Protein AF-A0A934TTL8-F1 (afdb_monomer)

pLDDT: mean 82.78, std 11.38, range [45.06, 95.0]

Mean predicted aligned error: 8.11 Å

Nearest PDB structures (foldseek):
  2xut-assembly2_B  TM=2.923E-01  e=3.961E+00  Shewanella oneidensis MR-1

Sequence (194 aa):
MVSMWPWLAVAAAGAVHGLNPATGWALAAARAPARAGLLRALAPIALGHLASVAMVAAAVPAALQLGVAFHPLLLQGVAAAWLLALGVRHWRARDAGRACAPWARTGVALWSFIAGTAHGAGWMLVPALASVCGADGAARQITASGSMALALAAVGVHLAAMFVTMALVAASARVGTRAARAWLRSRARREAPV

Foldseek 3Di:
DQPCVLLVVLLVLLLVLLLDCVLPLLVLLVPADPPHDSLLSCVLSLLLLLVLQVVLLVVVVVCVVVVHDDDLCVQLVVLVVVVVVVVVVVVVCVVVVHDDDDQDSNNNNNNSNSVNSNVCVNVSCVVSLCCQLPVDPDPNVVDPVVSSVSSVVSSVSSSVSSSVSNSVVSVVVNVVVVVVVVVVVVVVVVPDDD

Secondary 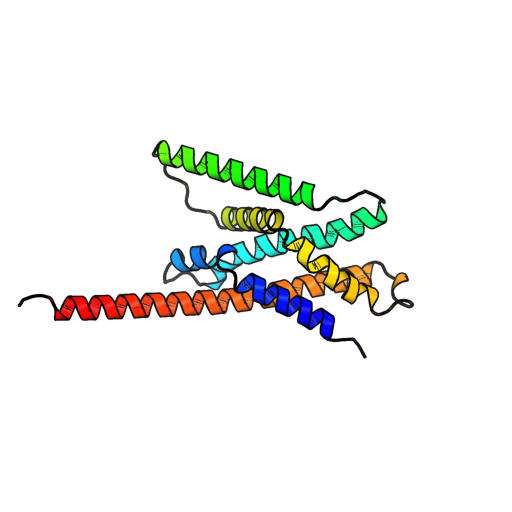structure (DSSP, 8-state):
---SHHHHHHHHHHHHHHH-GGGTHHHHHHH--TTS-HHHHHHHHHHHHHHHHHHHHHHHHHHHHHT----HHHHHHHHHHHHHHHHHHHHHHHHTTPPPPP--HHHHHHHHHHHHHHHTHHHHTHHHHHHHHHSSTTTGGG-HHHHHHHHHHHHHHHHHHHHHHHHHHHHHHHHHHHHHHHHHHHHHHHSS--

Solvent-accessible surface area (backbone atoms only — not comparable to full-atom values): 10402 Å² total; per-residue (Å²): 129,87,75,61,62,47,59,51,50,37,28,49,53,14,29,59,52,22,63,40,54,87,66,43,47,52,58,35,51,74,66,50,50,96,85,50,57,66,62,70,53,42,44,32,34,53,51,10,34,46,52,25,29,50,50,39,64,52,46,54,62,50,29,64,75,70,72,46,89,78,62,70,64,58,60,19,47,53,28,42,51,50,52,50,52,53,49,53,53,52,49,54,37,49,78,69,70,47,83,77,74,78,81,47,62,67,54,46,14,50,50,26,20,36,52,28,33,33,72,38,56,22,61,68,45,48,66,44,45,50,51,64,63,55,72,57,86,76,79,50,89,79,38,76,64,59,50,50,53,50,47,52,47,46,53,48,43,18,48,49,32,15,49,53,36,30,51,51,54,34,49,50,53,50,52,51,54,49,51,51,52,51,52,53,53,56,52,56,65,71,70,54,83,130

Radius of gyration: 21.07 Å; Cα contacts (8 Å, |Δi|>4): 183; chains: 1; bounding box: 63×23×66 Å

Organism: NCBI:txid502333

Structure (mmCIF, N/CA/C/O backbone):
data_AF-A0A934TTL8-F1
#
_entry.id   AF-A0A934TTL8-F1
#
loop_
_atom_site.group_PDB
_atom_site.id
_atom_site.type_symbol
_atom_site.label_atom_id
_atom_site.label_alt_id
_atom_site.label_comp_id
_atom_site.label_asym_id
_atom_site.label_entity_id
_atom_site.label_seq_id
_atom_site.pdbx_PDB_ins_code
_atom_site.Cartn_x
_atom_site.Cartn_y
_atom_site.Cartn_z
_atom_site.occupancy
_atom_site.B_iso_or_equiv
_atom_site.auth_seq_id
_atom_site.auth_comp_id
_atom_site.auth_asym_id
_atom_site.auth_atom_id
_atom_site.pdbx_PDB_model_num
ATOM 1 N N . MET A 1 1 ? -2.067 -2.661 -33.126 1.00 48.03 1 MET A N 1
ATOM 2 C CA . MET A 1 1 ? -3.027 -2.482 -32.015 1.00 48.03 1 MET A CA 1
ATOM 3 C C . MET A 1 1 ? -2.239 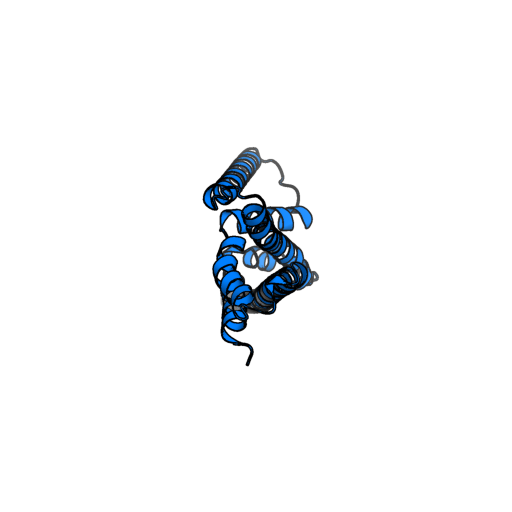-2.561 -30.723 1.00 48.03 1 MET A C 1
ATOM 5 O O . MET A 1 1 ? -1.512 -3.532 -30.558 1.00 48.03 1 MET A O 1
ATOM 9 N N . VAL A 1 2 ? -2.316 -1.553 -29.853 1.00 59.31 2 VAL A N 1
ATOM 10 C CA . VAL A 1 2 ? -1.689 -1.628 -28.522 1.00 59.31 2 VAL A CA 1
ATOM 11 C C . VAL A 1 2 ? -2.296 -2.815 -27.775 1.00 59.31 2 VAL A C 1
ATOM 13 O O . VAL A 1 2 ? -3.514 -2.882 -27.619 1.00 59.31 2 VAL A O 1
ATOM 16 N N . SER A 1 3 ? -1.468 -3.770 -27.348 1.00 73.88 3 SER A N 1
ATOM 17 C CA . SER A 1 3 ? -1.945 -4.885 -26.528 1.00 73.88 3 SER A CA 1
ATOM 18 C C . SER A 1 3 ? -2.442 -4.328 -25.193 1.00 73.88 3 SER A C 1
ATOM 20 O O . SER A 1 3 ? -1.682 -3.709 -24.451 1.00 73.88 3 SER A O 1
ATOM 22 N N . MET A 1 4 ? -3.729 -4.507 -24.889 1.00 84.00 4 MET A N 1
ATOM 23 C CA . MET A 1 4 ? -4.324 -4.060 -23.619 1.00 84.00 4 MET A CA 1
ATOM 24 C C . MET A 1 4 ? -3.947 -4.972 -22.444 1.00 84.00 4 MET A C 1
ATOM 26 O O . MET A 1 4 ? -4.117 -4.601 -21.284 1.00 84.00 4 MET A O 1
ATOM 30 N N . TRP A 1 5 ? -3.422 -6.161 -22.736 1.00 85.94 5 TRP A N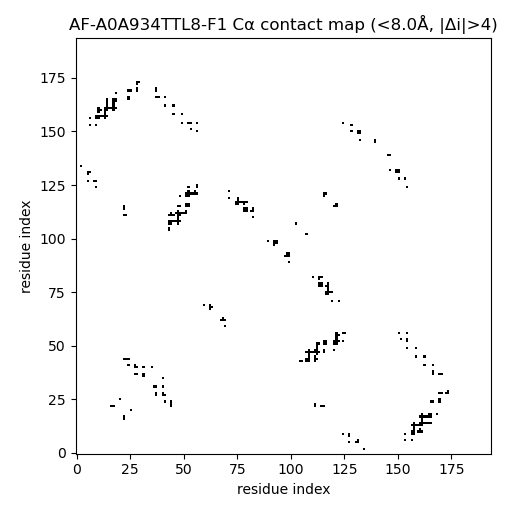 1
ATOM 31 C CA . TRP A 1 5 ? -3.141 -7.192 -21.745 1.00 85.94 5 TRP A CA 1
ATOM 32 C C . TRP A 1 5 ? -2.159 -6.757 -20.642 1.00 85.94 5 TRP A C 1
ATOM 34 O O . TRP A 1 5 ? -2.479 -6.954 -19.469 1.00 85.94 5 TRP A O 1
ATOM 44 N N . PRO A 1 6 ? -1.023 -6.093 -20.944 1.00 84.50 6 PRO A N 1
ATOM 45 C CA . PRO A 1 6 ? -0.110 -5.612 -19.910 1.00 84.50 6 PRO A CA 1
ATOM 46 C C . PRO A 1 6 ? -0.760 -4.603 -18.958 1.00 84.50 6 PRO A C 1
ATOM 48 O O . PRO A 1 6 ? -0.529 -4.647 -17.754 1.00 84.50 6 PRO A O 1
ATOM 51 N N . TRP A 1 7 ? -1.629 -3.728 -19.470 1.00 89.88 7 TRP A N 1
ATOM 52 C CA . TRP A 1 7 ? -2.347 -2.744 -18.657 1.00 89.88 7 TRP A CA 1
ATOM 53 C C . TRP A 1 7 ? -3.367 -3.397 -17.729 1.00 89.88 7 TRP A C 1
ATOM 55 O O . TRP A 1 7 ? -3.471 -3.017 -16.562 1.00 89.88 7 TRP A O 1
ATOM 65 N N . LEU A 1 8 ? -4.075 -4.417 -18.220 1.00 90.94 8 LEU A N 1
ATOM 66 C CA . LEU A 1 8 ? -4.960 -5.233 -17.394 1.00 90.94 8 LEU A CA 1
ATOM 67 C C . LEU A 1 8 ? -4.178 -5.981 -16.313 1.00 90.94 8 LEU A C 1
ATOM 69 O O . LEU A 1 8 ? -4.626 -6.010 -15.172 1.00 90.94 8 LEU A O 1
ATOM 73 N N . ALA A 1 9 ? -2.997 -6.518 -16.627 1.00 89.31 9 ALA A N 1
ATOM 74 C CA . ALA A 1 9 ? -2.134 -7.164 -15.641 1.00 89.31 9 ALA A CA 1
ATOM 75 C C . ALA A 1 9 ? -1.663 -6.178 -14.556 1.00 89.31 9 ALA A C 1
ATOM 77 O O . ALA A 1 9 ? -1.738 -6.490 -13.370 1.00 89.31 9 ALA A O 1
ATOM 78 N N . VAL A 1 10 ? -1.253 -4.962 -14.939 1.00 90.44 10 VAL A N 1
ATOM 79 C CA . VAL A 1 10 ? -0.879 -3.882 -14.006 1.00 90.44 10 VAL A CA 1
ATOM 80 C C . VAL A 1 10 ? -2.052 -3.505 -13.092 1.00 90.44 10 VAL A C 1
ATOM 82 O O . VAL A 1 10 ? -1.879 -3.398 -11.873 1.00 90.44 10 VAL A O 1
ATOM 85 N N . ALA A 1 11 ? -3.249 -3.342 -13.662 1.00 93.62 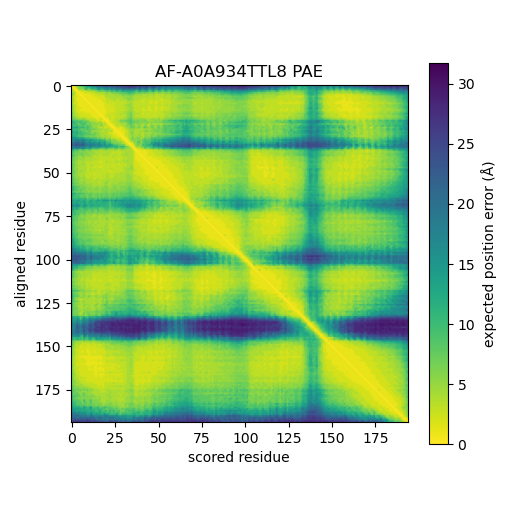11 ALA A N 1
ATOM 86 C CA . ALA A 1 11 ? -4.461 -3.023 -12.914 1.00 93.62 11 ALA A CA 1
ATOM 87 C C . ALA A 1 11 ? -4.883 -4.170 -11.981 1.00 93.62 11 ALA A C 1
ATOM 89 O O . ALA A 1 11 ? -5.175 -3.929 -10.811 1.00 93.62 11 ALA A O 1
ATOM 90 N N . ALA A 1 12 ? -4.863 -5.417 -12.459 1.00 91.81 12 ALA A N 1
ATOM 91 C CA . ALA A 1 12 ? -5.192 -6.603 -11.672 1.00 91.81 12 ALA A CA 1
ATOM 92 C C . ALA A 1 12 ? -4.217 -6.788 -10.506 1.00 91.81 12 ALA A C 1
ATOM 94 O O . ALA A 1 12 ? -4.643 -7.018 -9.375 1.00 91.81 12 ALA A O 1
ATOM 95 N N . ALA A 1 13 ? -2.918 -6.602 -10.749 1.00 90.00 13 ALA A N 1
ATOM 96 C CA . ALA A 1 13 ? -1.908 -6.627 -9.702 1.00 90.00 13 ALA A CA 1
ATOM 97 C C . ALA A 1 13 ? -2.169 -5.537 -8.647 1.00 90.00 13 ALA A C 1
ATOM 99 O O . ALA A 1 13 ? -2.065 -5.803 -7.451 1.00 90.00 13 ALA A O 1
ATOM 100 N N . GLY A 1 14 ? -2.581 -4.336 -9.075 1.00 92.12 14 GLY A N 1
ATOM 101 C CA . GLY A 1 14 ? -3.025 -3.263 -8.178 1.00 92.12 14 GLY A CA 1
ATOM 102 C C . GLY A 1 14 ? -4.247 -3.653 -7.352 1.00 92.12 14 GLY A C 1
ATOM 103 O O . GLY A 1 14 ? -4.241 -3.502 -6.132 1.00 92.12 14 GLY A O 1
ATOM 104 N N . ALA A 1 15 ? -5.272 -4.218 -7.987 1.00 94.00 15 ALA A N 1
ATOM 105 C CA . ALA A 1 15 ? -6.487 -4.662 -7.313 1.00 94.00 15 ALA A CA 1
ATOM 106 C C . ALA A 1 15 ? -6.201 -5.742 -6.257 1.00 94.00 15 ALA A C 1
ATOM 108 O O . ALA A 1 15 ? -6.620 -5.594 -5.110 1.00 94.00 15 ALA A O 1
ATOM 109 N N . VAL A 1 16 ? -5.423 -6.777 -6.596 1.00 91.25 16 VAL A N 1
ATOM 110 C CA . VAL A 1 16 ? -5.015 -7.835 -5.652 1.00 91.25 16 VAL A CA 1
ATOM 111 C C . VAL A 1 16 ? -4.244 -7.247 -4.469 1.00 91.25 16 VAL A C 1
ATOM 113 O O . VAL A 1 16 ? -4.493 -7.622 -3.322 1.00 91.25 16 VAL A O 1
ATOM 116 N N . HIS A 1 17 ? -3.372 -6.268 -4.715 1.00 89.12 17 HIS A N 1
ATOM 117 C CA . HIS A 1 17 ? -2.682 -5.559 -3.641 1.00 89.12 17 HIS A CA 1
ATOM 118 C C . HIS A 1 17 ? -3.661 -4.777 -2.751 1.00 89.12 17 HIS A C 1
ATOM 120 O O . HIS A 1 17 ? -3.584 -4.851 -1.527 1.00 89.12 17 HIS A O 1
ATOM 126 N N . GLY A 1 18 ? -4.623 -4.071 -3.349 1.00 88.62 18 GLY A N 1
ATOM 127 C CA . GLY A 1 18 ? -5.645 -3.306 -2.632 1.00 88.62 18 GLY A CA 1
ATOM 128 C C . GLY A 1 18 ? -6.593 -4.172 -1.796 1.00 88.62 18 GLY A C 1
ATOM 129 O O . GLY A 1 18 ? -7.037 -3.735 -0.734 1.00 88.62 18 GLY A O 1
ATOM 130 N N . LEU A 1 19 ? -6.865 -5.410 -2.228 1.00 90.06 19 LEU A N 1
ATOM 131 C CA . LEU A 1 19 ? -7.639 -6.391 -1.457 1.00 90.06 19 LEU A CA 1
ATOM 132 C C . LEU A 1 19 ? -6.915 -6.823 -0.177 1.00 90.06 19 LEU A C 1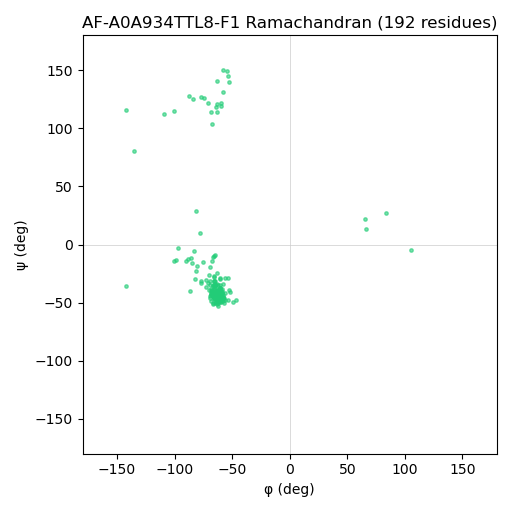
ATOM 134 O O . LEU A 1 19 ? -7.568 -7.124 0.821 1.00 90.06 19 LEU A O 1
ATOM 138 N N . ASN A 1 20 ? -5.580 -6.844 -0.179 1.00 86.81 20 ASN A N 1
ATOM 139 C CA . ASN A 1 20 ? -4.797 -7.363 0.935 1.00 86.81 20 ASN A CA 1
ATOM 140 C C . ASN A 1 20 ? -4.928 -6.460 2.184 1.00 86.81 20 ASN A C 1
ATOM 142 O O . ASN A 1 20 ? -4.420 -5.334 2.172 1.00 86.81 20 ASN A O 1
ATOM 146 N N . PRO A 1 21 ? -5.532 -6.930 3.297 1.00 77.81 21 PRO A N 1
ATOM 147 C CA . PRO A 1 21 ? -5.696 -6.137 4.521 1.00 77.81 21 PRO A CA 1
ATOM 148 C C . PRO A 1 21 ? -4.371 -5.730 5.174 1.00 77.81 21 PRO A C 1
ATOM 150 O O . PRO A 1 21 ? -4.322 -4.710 5.870 1.00 77.81 21 PRO A O 1
ATOM 153 N N . ALA A 1 22 ? -3.291 -6.481 4.923 1.00 80.12 22 ALA A N 1
ATOM 154 C CA . ALA A 1 22 ? -1.955 -6.193 5.437 1.00 80.12 22 ALA A CA 1
ATOM 155 C C . ALA A 1 22 ? -1.343 -4.916 4.838 1.00 80.12 22 ALA A C 1
ATOM 157 O O . ALA A 1 22 ? -0.413 -4.363 5.420 1.00 80.12 22 ALA A O 1
ATOM 158 N N . THR A 1 23 ? -1.909 -4.376 3.751 1.00 80.94 23 THR A N 1
ATOM 159 C CA . THR A 1 23 ? -1.527 -3.047 3.236 1.00 80.94 23 THR A CA 1
ATOM 160 C C . THR A 1 23 ? -1.883 -1.907 4.193 1.00 80.94 23 THR A C 1
ATOM 162 O O . THR A 1 23 ? -1.441 -0.781 4.000 1.00 80.94 23 THR A O 1
ATOM 165 N N . GLY A 1 24 ? -2.649 -2.176 5.256 1.00 79.56 24 GLY A N 1
ATOM 166 C CA . GLY A 1 24 ? -2.903 -1.235 6.347 1.00 79.56 24 GLY A CA 1
ATOM 167 C C . GLY A 1 24 ? -4.296 -0.610 6.324 1.00 79.56 24 GLY A C 1
ATOM 168 O O . GLY A 1 24 ? -4.672 0.082 7.276 1.00 79.56 24 GLY A O 1
ATOM 169 N N . TRP A 1 25 ? -5.114 -0.881 5.301 1.00 81.88 25 TRP A N 1
ATOM 170 C CA . TRP A 1 25 ? -6.470 -0.332 5.230 1.00 81.88 25 TRP A CA 1
ATOM 171 C C . TRP A 1 25 ? -7.387 -0.857 6.334 1.00 81.88 25 TRP A C 1
ATOM 173 O O . TRP A 1 25 ? -8.273 -0.127 6.771 1.00 81.88 25 TRP A O 1
ATOM 183 N N . ALA A 1 26 ? -7.151 -2.065 6.857 1.00 80.88 26 ALA A N 1
ATOM 184 C CA . ALA A 1 26 ? -7.898 -2.600 7.996 1.00 80.88 26 ALA A CA 1
ATOM 185 C C . ALA A 1 26 ? -7.666 -1.764 9.271 1.00 80.88 26 ALA A C 1
ATOM 187 O O . ALA A 1 26 ? -8.609 -1.433 9.994 1.00 80.88 26 ALA A O 1
ATOM 188 N N . LEU A 1 27 ? -6.420 -1.339 9.511 1.00 76.12 27 LEU A N 1
ATOM 189 C CA . LEU A 1 27 ? -6.060 -0.451 10.623 1.00 76.12 27 LEU A CA 1
ATOM 190 C C . LEU A 1 27 ? -6.673 0.942 10.441 1.00 76.12 27 LEU A C 1
ATOM 192 O O . LEU A 1 27 ? -7.226 1.498 11.392 1.00 76.12 27 LEU A O 1
ATOM 196 N N . ALA A 1 28 ? -6.612 1.487 9.223 1.00 79.12 28 ALA A N 1
ATOM 197 C CA . ALA A 1 28 ? -7.244 2.762 8.891 1.00 79.12 28 ALA A CA 1
ATOM 198 C C . ALA A 1 28 ? -8.769 2.701 9.065 1.00 79.12 28 ALA A C 1
ATOM 200 O O . ALA A 1 28 ? -9.363 3.608 9.644 1.00 79.12 28 ALA A O 1
ATOM 201 N N . ALA A 1 29 ? -9.406 1.610 8.635 1.00 79.00 29 ALA A N 1
ATOM 202 C CA . ALA A 1 29 ? -10.836 1.383 8.798 1.00 79.00 29 ALA A CA 1
ATOM 203 C C . ALA A 1 29 ? -11.241 1.281 10.278 1.00 79.00 29 ALA A C 1
ATOM 205 O O . ALA A 1 29 ? -12.258 1.853 10.669 1.00 79.00 29 ALA A O 1
ATOM 206 N N . ALA A 1 30 ? -10.436 0.609 11.107 1.00 75.69 30 ALA A N 1
ATOM 207 C CA . ALA A 1 30 ? -10.698 0.458 12.537 1.00 75.69 30 ALA A CA 1
ATOM 208 C C . ALA A 1 30 ? -10.503 1.759 13.335 1.00 75.69 30 ALA A C 1
ATOM 210 O O . ALA A 1 30 ? -11.202 1.979 14.323 1.00 75.69 30 ALA A O 1
ATOM 211 N N . ARG A 1 31 ? -9.555 2.615 12.926 1.00 73.56 31 ARG A N 1
ATOM 212 C CA . ARG A 1 31 ? -9.186 3.836 13.665 1.00 73.56 31 ARG A CA 1
ATOM 213 C C . ARG A 1 31 ? -9.787 5.129 13.124 1.00 73.56 31 ARG A C 1
ATOM 215 O O . ARG A 1 31 ? -9.730 6.135 13.824 1.00 73.56 31 ARG A O 1
ATOM 222 N N . ALA A 1 32 ? -10.341 5.138 11.913 1.00 71.38 32 ALA A N 1
ATOM 223 C CA . ALA A 1 32 ? -10.913 6.346 11.328 1.00 71.38 32 ALA A CA 1
ATOM 224 C C . ALA A 1 32 ? -12.114 6.854 12.156 1.00 71.38 32 ALA A C 1
ATOM 226 O O . ALA A 1 32 ? -13.111 6.133 12.284 1.00 71.38 32 ALA A O 1
ATOM 227 N N . PRO A 1 33 ? -12.067 8.099 12.677 1.00 67.81 33 PRO A N 1
ATOM 228 C CA . PRO A 1 33 ? -13.214 8.724 13.329 1.00 67.81 33 PRO A CA 1
ATOM 229 C C . PRO A 1 33 ? -14.444 8.727 12.417 1.00 67.81 33 PRO A C 1
ATOM 231 O O . PRO A 1 33 ? -14.312 8.880 11.205 1.00 67.81 33 PRO A O 1
ATOM 234 N N . ALA A 1 34 ? -15.653 8.665 12.986 1.00 67.12 34 ALA A N 1
ATOM 235 C CA . ALA A 1 34 ? -16.896 8.699 12.204 1.00 67.12 34 ALA A CA 1
ATOM 236 C C . ALA A 1 34 ? -17.020 9.943 11.298 1.00 67.12 34 ALA A C 1
ATOM 238 O O . ALA A 1 34 ? -17.643 9.864 10.244 1.00 67.12 34 ALA A O 1
ATOM 239 N N . ARG A 1 35 ? -16.398 11.064 11.701 1.00 59.66 35 ARG A N 1
ATOM 240 C CA . ARG A 1 35 ? -16.352 12.334 10.955 1.00 59.66 35 ARG A CA 1
ATOM 241 C C . ARG A 1 35 ? -15.153 12.458 10.006 1.00 59.66 35 ARG A C 1
ATOM 243 O O . ARG A 1 35 ? -15.129 13.351 9.166 1.00 59.66 35 ARG A O 1
ATOM 250 N N . ALA A 1 36 ? -14.141 11.601 10.134 1.00 65.00 36 ALA A N 1
ATOM 251 C CA . ALA A 1 36 ? -12.988 11.619 9.245 1.00 65.00 36 ALA A CA 1
ATOM 252 C C . ALA A 1 36 ? -13.312 10.823 7.975 1.00 65.00 36 ALA A C 1
ATOM 254 O O . ALA A 1 36 ? -13.684 9.650 8.033 1.00 65.00 36 ALA A O 1
ATOM 255 N N . GLY A 1 37 ? -13.156 11.456 6.812 1.00 80.88 37 GLY A N 1
ATOM 256 C CA . GLY A 1 37 ? -13.353 10.781 5.531 1.00 80.88 37 GLY A CA 1
ATOM 257 C C . GLY A 1 37 ? -12.422 9.574 5.396 1.00 80.88 37 GLY A C 1
ATOM 258 O O . GLY A 1 37 ? -11.218 9.703 5.619 1.00 80.88 37 GLY A O 1
ATOM 259 N N . LEU A 1 38 ? -12.971 8.417 4.997 1.00 84.12 38 LEU A N 1
ATOM 260 C CA . LEU A 1 38 ? -12.206 7.181 4.744 1.00 84.12 38 LEU A CA 1
ATOM 261 C C . LEU A 1 38 ? -10.971 7.458 3.900 1.00 84.12 38 LEU A C 1
ATOM 263 O O . LEU A 1 38 ? -9.866 7.054 4.234 1.00 84.12 38 LEU A O 1
ATOM 267 N N . LEU A 1 39 ? -11.192 8.206 2.821 1.00 87.19 39 LEU A N 1
ATOM 268 C CA . LEU A 1 39 ? -10.191 8.498 1.815 1.00 87.19 39 LEU A CA 1
ATOM 269 C C . LEU A 1 39 ? -9.017 9.274 2.414 1.00 87.19 39 LEU A C 1
ATOM 271 O O . LEU A 1 39 ? -7.878 8.998 2.071 1.00 87.19 39 LEU A O 1
ATOM 275 N N . ARG A 1 40 ? -9.261 10.165 3.387 1.00 86.50 40 ARG A N 1
ATOM 276 C CA . ARG A 1 40 ? -8.185 10.881 4.095 1.00 86.50 40 ARG A CA 1
ATOM 277 C C . ARG A 1 40 ? -7.363 9.963 4.998 1.00 86.50 40 ARG A C 1
ATOM 279 O O . ARG A 1 40 ? -6.182 10.227 5.197 1.00 86.50 40 ARG A O 1
ATOM 286 N N . ALA A 1 41 ? -7.974 8.917 5.553 1.00 84.88 41 ALA A N 1
ATOM 287 C CA . ALA A 1 41 ? -7.269 7.914 6.348 1.00 84.88 41 ALA A CA 1
ATOM 288 C C . ALA A 1 41 ? -6.481 6.925 5.469 1.00 84.88 41 ALA A C 1
ATOM 290 O O . ALA A 1 41 ? -5.423 6.463 5.884 1.00 84.88 41 ALA A O 1
ATOM 291 N N . LEU A 1 42 ? -6.967 6.640 4.256 1.00 88.56 42 LEU A N 1
ATOM 292 C CA . LEU A 1 42 ? -6.299 5.761 3.288 1.00 88.56 42 LEU A CA 1
ATOM 293 C C . LEU A 1 42 ? -5.206 6.470 2.477 1.00 88.56 42 LEU A C 1
ATOM 295 O O . LEU A 1 42 ? -4.221 5.840 2.109 1.00 88.56 42 LEU A O 1
ATOM 299 N N . ALA A 1 43 ? -5.338 7.776 2.231 1.00 89.75 43 ALA A N 1
ATOM 300 C CA . ALA A 1 43 ? -4.383 8.566 1.454 1.00 89.75 43 ALA A CA 1
ATOM 301 C C . ALA A 1 43 ? -2.909 8.393 1.878 1.00 89.75 43 ALA A C 1
ATOM 303 O O . ALA A 1 43 ? -2.091 8.125 1.002 1.00 89.75 43 ALA A O 1
ATOM 304 N N . PRO A 1 44 ? -2.522 8.486 3.170 1.00 89.69 44 PRO A N 1
ATOM 305 C CA . PRO A 1 44 ? -1.121 8.295 3.549 1.00 89.69 44 PRO A CA 1
ATOM 306 C C . PRO A 1 44 ? -0.608 6.880 3.248 1.00 89.69 44 PRO A C 1
ATOM 308 O O . PRO A 1 44 ? 0.546 6.735 2.862 1.00 89.69 44 PRO A O 1
ATOM 311 N N . ILE A 1 45 ? -1.454 5.851 3.364 1.00 89.88 45 ILE A N 1
ATOM 312 C CA . ILE A 1 45 ? -1.091 4.467 3.017 1.00 89.88 45 ILE A CA 1
ATOM 313 C C . ILE A 1 45 ? -0.809 4.371 1.516 1.00 89.88 45 ILE A C 1
ATOM 315 O O . ILE A 1 45 ? 0.252 3.913 1.098 1.00 89.88 45 ILE A O 1
ATOM 319 N N . ALA A 1 46 ? -1.737 4.877 0.705 1.00 90.44 46 ALA A N 1
ATOM 320 C CA . ALA A 1 46 ? -1.607 4.886 -0.745 1.00 90.44 46 ALA A CA 1
ATOM 321 C C . ALA A 1 46 ? -0.348 5.640 -1.204 1.00 90.44 46 ALA A C 1
ATOM 323 O O . ALA A 1 46 ? 0.376 5.154 -2.066 1.00 90.44 46 ALA A O 1
ATOM 324 N N . LEU A 1 47 ? -0.046 6.785 -0.581 1.00 91.25 47 LEU A N 1
ATOM 325 C CA . LEU A 1 47 ? 1.148 7.581 -0.876 1.00 91.25 47 LEU A CA 1
ATOM 326 C C . LEU A 1 47 ? 2.446 6.862 -0.506 1.00 91.25 47 LEU A C 1
ATOM 328 O O . LEU A 1 47 ? 3.387 6.868 -1.295 1.00 91.25 47 LEU A O 1
ATOM 332 N N . GLY A 1 48 ? 2.507 6.228 0.667 1.00 91.19 48 GLY A N 1
ATOM 333 C CA . GLY A 1 48 ? 3.678 5.445 1.056 1.00 91.19 48 GLY A CA 1
ATOM 334 C C . GLY A 1 48 ? 3.925 4.277 0.103 1.00 91.19 48 GLY A C 1
ATOM 335 O O . GLY A 1 48 ? 5.053 4.043 -0.327 1.00 91.19 48 GLY A O 1
ATOM 336 N N . HIS A 1 49 ? 2.856 3.582 -0.285 1.00 91.75 49 HIS A N 1
ATOM 337 C CA . HIS A 1 49 ? 2.938 2.490 -1.247 1.00 91.75 49 HIS A CA 1
ATOM 338 C C . HIS A 1 49 ? 3.382 2.966 -2.637 1.00 91.75 49 HIS A C 1
ATOM 340 O O . HIS A 1 49 ? 4.308 2.397 -3.212 1.00 91.75 49 HIS A O 1
ATOM 346 N N . LEU A 1 50 ? 2.788 4.055 -3.139 1.00 91.19 50 LEU A N 1
ATOM 347 C CA . LEU A 1 50 ? 3.198 4.699 -4.386 1.00 91.19 50 LEU A CA 1
ATOM 348 C C . LEU A 1 50 ? 4.688 5.034 -4.364 1.00 91.19 50 LEU A C 1
ATOM 350 O O . LEU A 1 50 ? 5.387 4.718 -5.318 1.00 91.19 50 LEU A O 1
ATOM 354 N N . ALA A 1 51 ? 5.179 5.642 -3.284 1.00 91.75 51 ALA A N 1
ATOM 355 C CA . ALA A 1 51 ? 6.588 5.995 -3.162 1.00 91.75 51 ALA A CA 1
ATOM 356 C C . ALA A 1 51 ? 7.502 4.758 -3.237 1.00 91.75 51 ALA A C 1
ATOM 358 O O . ALA A 1 51 ? 8.559 4.820 -3.857 1.00 91.75 51 ALA A O 1
ATOM 359 N N . SER A 1 52 ? 7.084 3.623 -2.667 1.00 91.62 52 SER A N 1
ATOM 360 C CA . SER A 1 52 ? 7.840 2.365 -2.733 1.00 91.62 52 SER A CA 1
ATOM 361 C C . SER A 1 52 ? 7.914 1.828 -4.164 1.00 91.62 52 SER A C 1
ATOM 363 O O . SER A 1 52 ? 8.995 1.495 -4.654 1.00 91.62 52 SER A O 1
ATOM 365 N N . VAL A 1 53 ? 6.776 1.805 -4.861 1.00 89.56 53 VAL A N 1
ATOM 366 C CA . VAL A 1 53 ? 6.695 1.346 -6.252 1.00 89.56 53 VAL A CA 1
ATOM 367 C C . VAL A 1 53 ? 7.460 2.284 -7.186 1.00 89.56 53 VAL A C 1
ATOM 369 O O . VAL A 1 53 ? 8.258 1.819 -7.995 1.00 89.56 53 VAL A O 1
ATOM 372 N N . ALA A 1 54 ? 7.272 3.597 -7.045 1.00 88.19 54 ALA A N 1
ATOM 373 C CA . ALA A 1 54 ? 7.945 4.614 -7.847 1.00 88.19 54 ALA A CA 1
ATOM 374 C C . ALA A 1 54 ? 9.467 4.582 -7.661 1.00 88.19 54 ALA A C 1
ATOM 376 O O . ALA A 1 54 ? 10.201 4.701 -8.638 1.00 88.19 54 ALA A O 1
ATOM 377 N N . MET A 1 55 ? 9.946 4.359 -6.431 1.00 89.38 55 MET A N 1
ATOM 378 C CA . MET A 1 55 ? 11.373 4.201 -6.151 1.00 89.38 55 MET A CA 1
ATOM 379 C C . MET A 1 55 ? 11.972 3.043 -6.957 1.00 89.38 55 MET A C 1
ATOM 381 O O . MET A 1 55 ? 12.992 3.235 -7.612 1.00 89.38 55 MET A O 1
ATOM 385 N N . VAL A 1 56 ? 11.345 1.861 -6.959 1.00 85.81 56 VAL A N 1
ATOM 386 C CA . VAL A 1 56 ? 11.844 0.712 -7.740 1.00 85.81 56 VAL A CA 1
ATOM 387 C C . VAL A 1 56 ? 11.708 0.966 -9.243 1.00 85.81 56 VAL A C 1
ATOM 389 O O . VAL A 1 56 ? 12.649 0.708 -9.991 1.00 85.81 56 VAL A O 1
ATOM 392 N N . ALA A 1 57 ? 10.578 1.526 -9.683 1.00 83.19 57 ALA A N 1
ATOM 393 C CA . ALA A 1 57 ? 10.332 1.846 -11.087 1.00 83.19 57 ALA A CA 1
ATOM 394 C C . ALA A 1 57 ? 11.344 2.856 -11.660 1.00 83.19 57 ALA A C 1
ATOM 396 O O . ALA A 1 57 ? 11.652 2.785 -12.845 1.00 83.19 57 ALA A O 1
ATOM 397 N N . ALA A 1 58 ? 11.884 3.760 -10.836 1.00 81.88 58 ALA A N 1
ATOM 398 C CA . ALA A 1 58 ? 12.945 4.689 -11.222 1.00 81.88 58 ALA A CA 1
ATOM 399 C C . ALA A 1 58 ? 14.356 4.090 -11.066 1.00 81.88 58 ALA A C 1
ATOM 401 O O . ALA A 1 58 ? 15.215 4.299 -11.924 1.00 81.88 58 ALA A O 1
ATOM 402 N N . ALA A 1 59 ? 14.603 3.330 -9.994 1.00 82.94 59 ALA A N 1
ATOM 403 C CA . ALA A 1 59 ? 15.917 2.760 -9.696 1.00 82.94 59 ALA A CA 1
ATOM 404 C C . ALA A 1 59 ? 16.335 1.670 -10.693 1.00 82.94 59 ALA A C 1
ATOM 406 O O . ALA A 1 59 ? 17.503 1.613 -11.068 1.00 82.94 59 ALA A O 1
ATOM 407 N N . VAL A 1 60 ? 15.402 0.826 -11.148 1.00 80.56 60 VAL A N 1
ATOM 408 C CA . VAL A 1 60 ? 15.706 -0.285 -12.067 1.00 80.56 60 VAL A CA 1
ATOM 409 C C . VAL A 1 60 ? 16.243 0.209 -13.423 1.00 80.56 60 VAL A C 1
ATOM 411 O O . VAL A 1 60 ? 17.324 -0.236 -13.814 1.00 80.56 60 VAL A O 1
ATOM 414 N N . PRO A 1 61 ? 15.587 1.153 -14.132 1.00 75.19 61 PRO A N 1
ATOM 415 C CA . PRO A 1 61 ? 16.141 1.730 -15.357 1.00 75.19 61 PRO A CA 1
ATOM 416 C C . PRO A 1 61 ? 17.482 2.438 -15.139 1.00 75.19 61 PRO A C 1
ATOM 418 O O . PRO A 1 61 ? 18.378 2.310 -15.971 1.00 75.19 61 PRO A O 1
ATOM 421 N N . ALA A 1 62 ? 17.637 3.162 -14.026 1.00 79.38 62 ALA A N 1
ATOM 422 C CA . ALA A 1 62 ? 18.872 3.877 -13.716 1.00 79.38 62 ALA A CA 1
ATOM 423 C C . ALA A 1 62 ? 20.050 2.916 -13.478 1.00 79.38 62 ALA A C 1
ATOM 425 O O . ALA A 1 62 ? 21.129 3.115 -14.032 1.00 79.38 62 ALA A O 1
ATOM 426 N N . ALA A 1 63 ? 19.839 1.843 -12.710 1.00 79.81 63 ALA A N 1
ATOM 427 C CA . ALA A 1 63 ? 20.855 0.823 -12.466 1.00 79.81 63 ALA A CA 1
ATOM 428 C C . ALA A 1 63 ? 21.288 0.120 -13.760 1.00 79.81 63 ALA A C 1
ATOM 430 O O . ALA A 1 63 ? 22.480 -0.109 -13.960 1.00 79.81 63 ALA A O 1
ATOM 431 N N . LEU A 1 64 ? 20.336 -0.153 -14.663 1.00 77.19 64 LEU A N 1
ATOM 432 C CA . LEU A 1 64 ? 20.621 -0.735 -15.975 1.00 77.19 64 LEU A CA 1
ATOM 433 C C . LEU A 1 64 ? 21.483 0.194 -16.844 1.00 77.19 64 LEU A C 1
ATOM 435 O O . LEU A 1 64 ? 22.424 -0.274 -17.476 1.00 77.19 64 LEU A O 1
ATOM 439 N N . GLN A 1 65 ? 21.201 1.502 -16.849 1.00 77.62 65 GLN A N 1
ATOM 440 C CA . GLN A 1 65 ? 22.000 2.486 -17.594 1.00 77.62 65 GLN A CA 1
ATOM 441 C C . GLN A 1 65 ? 23.419 2.648 -17.038 1.00 77.62 65 GLN A C 1
ATOM 443 O O . GLN A 1 65 ? 24.359 2.845 -17.801 1.00 77.62 65 GLN A O 1
ATOM 448 N N . LEU A 1 66 ? 23.575 2.562 -15.716 1.00 83.38 66 LEU A N 1
ATOM 449 C CA . LEU A 1 66 ? 24.865 2.692 -15.034 1.00 83.38 66 LEU A CA 1
ATOM 450 C C . LEU A 1 66 ? 25.673 1.383 -15.006 1.00 83.38 66 LEU A C 1
ATOM 452 O O . LEU A 1 66 ? 26.800 1.384 -14.517 1.00 83.38 66 LEU A O 1
ATOM 456 N N . GLY A 1 67 ? 25.111 0.266 -15.481 1.00 80.81 67 GLY A N 1
ATOM 457 C CA . GLY A 1 67 ? 25.755 -1.051 -15.418 1.00 80.81 67 GLY A CA 1
ATOM 458 C C . GLY A 1 67 ? 25.951 -1.571 -13.989 1.00 80.81 67 GLY A C 1
ATOM 459 O O . GLY A 1 67 ? 26.814 -2.412 -13.745 1.00 80.81 67 GLY A O 1
ATOM 460 N N . VAL A 1 68 ? 25.173 -1.067 -13.028 1.00 82.81 68 VAL A N 1
ATOM 461 C CA . VAL A 1 68 ? 25.287 -1.441 -11.615 1.00 82.81 68 VAL A CA 1
ATOM 462 C C . VAL A 1 68 ? 24.425 -2.667 -11.346 1.00 82.81 68 VAL A C 1
ATOM 464 O O . VAL A 1 68 ? 23.224 -2.677 -11.621 1.00 82.81 68 VAL A O 1
ATOM 467 N N . ALA A 1 69 ? 25.024 -3.697 -10.748 1.00 77.31 69 ALA A N 1
ATOM 468 C CA . ALA A 1 69 ? 24.281 -4.852 -10.269 1.00 77.31 69 ALA A CA 1
ATOM 469 C C . ALA A 1 69 ? 23.307 -4.421 -9.160 1.00 77.31 69 ALA A C 1
ATOM 471 O O . ALA A 1 69 ? 23.717 -3.997 -8.079 1.00 77.31 69 ALA A O 1
ATOM 472 N N . PHE A 1 70 ? 22.007 -4.532 -9.424 1.00 74.00 70 PHE A N 1
ATOM 473 C CA . PHE A 1 70 ? 20.961 -4.160 -8.477 1.00 74.00 70 PHE A CA 1
ATOM 474 C C . PHE A 1 70 ? 20.264 -5.418 -7.955 1.00 74.00 70 PHE A C 1
ATOM 476 O O . PHE A 1 70 ? 19.595 -6.123 -8.709 1.00 74.00 70 PHE A O 1
ATOM 483 N N . HIS A 1 71 ? 20.450 -5.726 -6.666 1.00 82.00 71 HIS A N 1
ATOM 484 C CA . HIS A 1 71 ? 19.931 -6.951 -6.058 1.00 82.00 71 HIS A CA 1
ATOM 485 C C . HIS A 1 71 ? 18.638 -6.671 -5.263 1.00 82.00 71 HIS A C 1
ATOM 487 O O . HIS A 1 71 ? 18.702 -5.974 -4.244 1.00 82.00 71 HIS A O 1
ATOM 493 N N . PRO A 1 72 ? 17.473 -7.222 -5.668 1.00 78.69 72 PRO A N 1
ATOM 494 C CA . PRO A 1 72 ? 16.181 -6.972 -5.014 1.00 78.69 72 PRO A CA 1
ATOM 495 C C . PRO A 1 72 ? 16.185 -7.206 -3.504 1.00 78.69 72 PRO A C 1
ATOM 497 O O . PRO A 1 72 ? 15.650 -6.402 -2.734 1.00 78.69 72 PRO A O 1
ATOM 500 N N . LEU A 1 73 ? 16.867 -8.274 -3.088 1.00 86.62 73 LEU A N 1
ATOM 501 C CA . LEU A 1 73 ? 16.914 -8.731 -1.705 1.00 86.62 73 LEU A CA 1
ATOM 502 C C . LEU A 1 73 ? 17.617 -7.746 -0.770 1.00 86.62 73 LEU A C 1
ATOM 504 O O . LEU A 1 73 ? 17.289 -7.712 0.412 1.00 86.62 73 LEU A O 1
ATOM 508 N N . LEU A 1 74 ? 18.545 -6.923 -1.268 1.00 87.94 74 LEU A N 1
ATOM 509 C CA . LEU A 1 74 ? 19.252 -5.963 -0.421 1.00 87.94 74 LEU A CA 1
ATOM 510 C C . LEU A 1 74 ? 18.299 -4.862 0.053 1.00 87.94 74 LEU A C 1
ATOM 512 O O . LEU A 1 74 ? 18.203 -4.590 1.249 1.00 87.94 74 LEU A O 1
ATOM 516 N N . LEU A 1 75 ? 17.532 -4.280 -0.871 1.00 86.81 75 LEU A N 1
ATOM 517 C CA . LEU A 1 75 ? 16.561 -3.237 -0.549 1.00 86.81 75 LEU A CA 1
ATOM 518 C C . LEU A 1 75 ? 15.425 -3.774 0.337 1.00 86.81 75 LEU A C 1
ATOM 520 O O . LEU A 1 75 ? 15.052 -3.139 1.325 1.00 86.81 75 LEU A O 1
ATOM 524 N N . GLN A 1 76 ? 14.909 -4.965 0.015 1.00 91.06 76 GLN A N 1
ATOM 525 C CA . GLN A 1 76 ? 13.880 -5.631 0.820 1.00 91.06 76 GLN A CA 1
ATOM 526 C C . GLN A 1 76 ? 14.398 -5.979 2.220 1.00 91.06 76 GLN A C 1
ATOM 528 O O . GLN A 1 76 ? 13.704 -5.735 3.205 1.00 91.06 76 GLN A O 1
ATOM 533 N N . GLY A 1 77 ? 15.627 -6.493 2.320 1.00 91.38 77 GLY A N 1
ATOM 534 C CA . GLY A 1 77 ? 16.272 -6.859 3.577 1.00 91.38 77 GLY A CA 1
ATOM 535 C C . GLY A 1 77 ? 16.501 -5.658 4.491 1.00 91.38 77 GLY A C 1
ATOM 536 O O . GLY A 1 77 ? 16.157 -5.717 5.670 1.00 91.38 77 GLY A O 1
ATOM 537 N N . VAL A 1 78 ? 16.992 -4.536 3.950 1.00 92.12 78 VAL A N 1
ATOM 538 C CA . VAL A 1 78 ? 17.156 -3.285 4.712 1.00 92.12 78 VAL A CA 1
ATOM 539 C C . VAL A 1 78 ? 15.809 -2.776 5.225 1.00 92.12 78 VAL A C 1
ATOM 541 O O . VAL A 1 78 ? 15.689 -2.444 6.406 1.00 92.12 78 VAL A O 1
ATOM 544 N N . ALA A 1 79 ? 14.778 -2.757 4.376 1.00 92.56 79 ALA A N 1
ATOM 545 C CA . ALA A 1 79 ? 13.438 -2.335 4.776 1.00 92.56 79 ALA A CA 1
ATOM 546 C C . ALA A 1 79 ? 12.831 -3.264 5.845 1.00 92.56 79 ALA A C 1
ATOM 548 O O . ALA A 1 79 ? 12.252 -2.788 6.824 1.00 92.56 79 ALA A O 1
ATOM 549 N N . ALA A 1 80 ? 13.004 -4.581 5.706 1.00 92.25 80 ALA A N 1
ATOM 550 C CA . ALA A 1 80 ? 12.548 -5.568 6.682 1.00 92.25 80 ALA A CA 1
ATOM 551 C C . ALA A 1 80 ? 13.264 -5.408 8.032 1.00 92.25 80 ALA A C 1
ATOM 553 O O . ALA A 1 80 ? 12.606 -5.355 9.072 1.00 92.25 80 ALA A O 1
ATOM 554 N N . ALA A 1 81 ? 14.592 -5.251 8.028 1.00 94.06 81 ALA A N 1
ATOM 555 C CA . ALA A 1 81 ? 15.378 -5.001 9.234 1.00 94.06 81 ALA A CA 1
ATOM 556 C C . ALA A 1 81 ? 14.931 -3.713 9.945 1.00 94.06 81 ALA A C 1
ATOM 558 O O . ALA A 1 81 ? 14.771 -3.695 11.166 1.00 94.06 81 ALA A O 1
ATOM 559 N N . TRP A 1 82 ? 14.644 -2.654 9.182 1.00 94.00 82 TRP A N 1
ATOM 560 C CA . TRP A 1 82 ? 14.090 -1.411 9.716 1.00 94.00 82 TRP A CA 1
ATOM 561 C C . TRP A 1 82 ? 12.719 -1.603 10.369 1.00 94.00 82 TRP A C 1
ATOM 563 O O . TRP A 1 82 ? 12.496 -1.106 11.475 1.00 94.00 82 TRP A O 1
ATOM 573 N N . LEU A 1 83 ? 11.801 -2.344 9.739 1.00 91.31 83 LEU A N 1
ATOM 574 C CA . LEU A 1 83 ? 10.493 -2.650 10.336 1.00 91.31 83 LEU A CA 1
ATOM 575 C C . LEU A 1 83 ? 10.629 -3.446 11.628 1.00 91.31 83 LEU A C 1
ATOM 577 O O . LEU A 1 83 ? 9.946 -3.133 12.602 1.00 91.31 83 LEU A O 1
ATOM 581 N N . LEU A 1 84 ? 11.520 -4.438 11.650 1.00 92.50 84 LEU A N 1
ATOM 582 C CA . LEU A 1 84 ? 11.797 -5.233 12.843 1.00 92.50 84 LEU A CA 1
ATOM 583 C C . LEU A 1 84 ? 12.345 -4.354 13.969 1.00 92.50 84 LEU A C 1
ATOM 585 O O . LEU A 1 84 ? 11.816 -4.388 15.079 1.00 92.50 84 LEU A O 1
ATOM 589 N N . ALA A 1 85 ? 13.330 -3.500 13.684 1.00 93.00 85 ALA A N 1
ATOM 590 C CA . ALA A 1 85 ? 13.893 -2.574 14.664 1.00 93.00 85 ALA A CA 1
ATOM 591 C C . ALA A 1 85 ? 12.832 -1.609 15.223 1.00 93.00 85 ALA A C 1
ATOM 593 O O . ALA A 1 85 ? 12.738 -1.410 16.438 1.00 93.00 85 ALA A O 1
ATOM 594 N N . LEU A 1 86 ? 11.984 -1.045 14.356 1.00 89.88 86 LEU A N 1
ATOM 595 C CA . LEU A 1 86 ? 10.873 -0.183 14.764 1.00 89.88 86 LEU A CA 1
ATOM 596 C C . LEU A 1 86 ? 9.835 -0.941 15.601 1.00 89.88 86 LEU A C 1
ATOM 598 O O . LEU A 1 86 ? 9.347 -0.392 16.590 1.00 89.88 86 LEU A O 1
ATOM 602 N N . GLY A 1 87 ? 9.529 -2.188 15.240 1.00 88.00 87 GLY A N 1
ATOM 603 C CA . GLY A 1 87 ? 8.622 -3.069 15.972 1.00 88.00 87 GLY A CA 1
ATOM 604 C C . GLY A 1 87 ? 9.137 -3.398 17.372 1.00 88.00 87 GLY A C 1
ATOM 605 O O . GLY A 1 87 ? 8.412 -3.207 18.346 1.00 88.00 87 GLY A O 1
ATOM 606 N N . VAL A 1 88 ? 10.409 -3.789 17.491 1.00 92.12 88 VAL A N 1
ATOM 607 C CA . VAL A 1 88 ? 11.070 -4.060 18.779 1.00 92.12 88 VAL A CA 1
ATOM 608 C C . VAL A 1 88 ? 11.110 -2.803 19.643 1.00 92.12 88 VAL A C 1
ATOM 610 O O . VAL A 1 88 ? 10.763 -2.852 20.822 1.00 92.12 88 VAL A O 1
ATOM 613 N N . ARG A 1 89 ? 11.478 -1.650 19.070 1.00 90.19 89 ARG A N 1
ATOM 614 C CA . ARG A 1 89 ? 11.479 -0.369 19.791 1.00 90.19 89 ARG A CA 1
ATOM 615 C C . ARG A 1 89 ? 10.085 -0.014 20.306 1.00 90.19 89 ARG A C 1
ATOM 617 O O . ARG A 1 89 ? 9.946 0.435 21.441 1.00 90.19 89 ARG A O 1
ATOM 624 N N . HIS A 1 90 ? 9.062 -0.200 19.475 1.00 86.75 90 HIS A N 1
ATOM 625 C CA . HIS A 1 90 ? 7.672 0.069 19.835 1.00 86.75 90 HIS A CA 1
ATOM 626 C C . HIS A 1 90 ? 7.165 -0.881 20.924 1.00 86.75 90 HIS A C 1
ATOM 628 O O . HIS A 1 90 ? 6.498 -0.435 21.854 1.00 86.75 90 HIS A O 1
ATOM 634 N N . TRP A 1 91 ? 7.519 -2.165 20.847 1.00 88.62 91 TRP A N 1
ATOM 635 C CA . TRP A 1 91 ? 7.191 -3.152 21.873 1.00 88.62 91 TRP A CA 1
ATOM 636 C C . TRP A 1 91 ? 7.836 -2.803 23.220 1.00 88.62 91 TRP A C 1
ATOM 638 O O . TRP A 1 91 ? 7.121 -2.629 24.202 1.00 88.62 91 TRP A O 1
ATOM 648 N N . ARG A 1 92 ? 9.147 -2.532 23.242 1.00 90.62 92 ARG A N 1
ATOM 649 C CA . ARG A 1 92 ? 9.864 -2.103 24.457 1.00 90.62 92 ARG A CA 1
ATOM 650 C C . ARG A 1 92 ? 9.293 -0.820 25.064 1.00 90.62 92 ARG A C 1
ATOM 652 O O . ARG A 1 92 ? 9.231 -0.685 26.281 1.00 90.62 92 ARG A O 1
ATOM 659 N N . ALA A 1 93 ? 8.874 0.136 24.232 1.00 87.38 93 ALA A N 1
ATOM 660 C CA . ALA A 1 93 ? 8.240 1.360 24.715 1.00 87.38 93 ALA A CA 1
ATOM 661 C C . ALA A 1 93 ? 6.892 1.081 25.402 1.00 87.38 93 ALA A C 1
ATOM 663 O O . ALA A 1 93 ? 6.588 1.720 26.408 1.00 87.38 93 ALA A O 1
ATOM 664 N N . ARG A 1 94 ? 6.111 0.122 24.884 1.00 86.31 94 ARG A N 1
ATOM 665 C CA . ARG A 1 94 ? 4.852 -0.306 25.504 1.00 86.31 94 ARG A CA 1
ATOM 666 C C . ARG A 1 94 ? 5.055 -1.057 26.808 1.00 86.31 94 ARG A C 1
ATOM 668 O O . ARG A 1 94 ? 4.356 -0.739 27.763 1.00 86.31 94 ARG A O 1
ATOM 675 N N . ASP A 1 95 ? 6.006 -1.986 26.858 1.00 87.62 95 ASP A N 1
ATOM 676 C CA . ASP A 1 95 ? 6.328 -2.724 28.087 1.00 87.62 95 ASP A CA 1
ATOM 677 C C . ASP A 1 95 ? 6.796 -1.771 29.197 1.00 87.62 95 ASP A C 1
ATOM 679 O O . ASP A 1 95 ? 6.448 -1.938 30.360 1.00 87.62 95 ASP A O 1
ATOM 683 N N . ALA A 1 96 ? 7.503 -0.699 28.828 1.00 89.50 96 ALA A N 1
ATOM 684 C CA . ALA A 1 96 ? 7.908 0.369 29.740 1.00 89.50 96 ALA A CA 1
ATOM 685 C C . ALA A 1 96 ? 6.781 1.368 30.095 1.00 89.50 96 ALA A C 1
ATOM 687 O O . ALA A 1 96 ? 7.066 2.436 30.638 1.00 89.50 96 ALA A O 1
ATOM 688 N N . GLY A 1 97 ? 5.523 1.092 29.729 1.00 85.12 97 GLY A N 1
ATOM 689 C CA . GLY A 1 97 ? 4.367 1.944 30.028 1.00 85.12 97 GLY A CA 1
ATOM 690 C C . GLY A 1 97 ? 4.370 3.308 29.329 1.00 85.12 97 GLY A C 1
ATOM 691 O O . GLY A 1 97 ? 3.600 4.196 29.698 1.00 85.12 97 GLY A O 1
ATOM 692 N N . ARG A 1 98 ? 5.226 3.523 28.321 1.00 81.44 98 ARG A N 1
ATOM 693 C CA . ARG A 1 98 ? 5.334 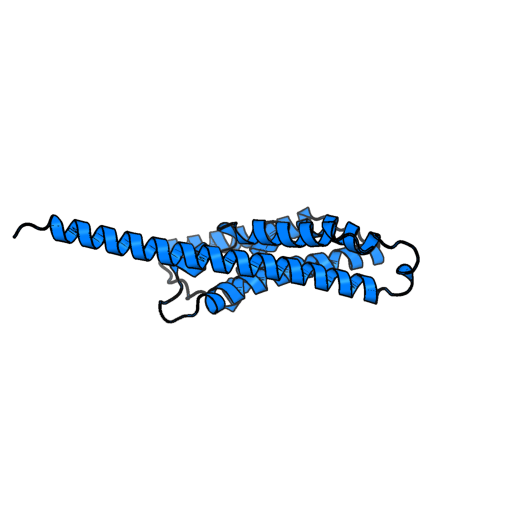4.823 27.648 1.00 81.44 98 ARG A CA 1
ATOM 694 C C . ARG A 1 98 ? 4.166 5.003 26.688 1.00 81.44 98 ARG A C 1
ATOM 696 O O . ARG A 1 98 ? 3.934 4.177 25.803 1.00 81.44 98 ARG A O 1
ATOM 703 N N . ALA A 1 99 ? 3.459 6.124 26.821 1.00 70.81 99 ALA A N 1
ATOM 704 C CA . ALA A 1 99 ? 2.415 6.495 25.880 1.00 70.81 99 ALA A CA 1
ATOM 705 C C . ALA A 1 99 ? 3.015 6.641 24.472 1.00 70.81 99 ALA A C 1
ATOM 707 O O . ALA A 1 99 ? 3.902 7.462 24.232 1.00 70.81 99 ALA A O 1
ATOM 708 N N . CYS A 1 100 ? 2.541 5.832 23.524 1.00 66.88 100 CYS A N 1
ATOM 709 C CA . CYS A 1 100 ? 2.916 6.007 22.128 1.00 66.88 100 CYS A CA 1
ATOM 710 C C . CYS A 1 100 ? 2.179 7.224 21.571 1.00 66.88 100 CYS A C 1
ATOM 712 O O . CYS A 1 100 ? 0.949 7.280 21.630 1.00 66.88 100 CYS A O 1
ATOM 714 N N . ALA A 1 101 ? 2.926 8.165 20.993 1.00 67.06 101 ALA A N 1
ATOM 715 C CA . ALA A 1 101 ? 2.336 9.295 20.293 1.00 67.06 101 ALA A CA 1
ATOM 716 C C . ALA A 1 101 ? 1.326 8.811 19.226 1.00 67.06 101 ALA A C 1
ATOM 718 O O . ALA A 1 101 ? 1.543 7.763 18.597 1.00 67.06 101 ALA A O 1
ATOM 719 N N . PRO A 1 102 ? 0.229 9.556 18.997 1.00 64.81 102 PRO A N 1
ATOM 720 C CA . PRO A 1 102 ? -0.681 9.286 17.894 1.00 64.81 102 PRO A CA 1
ATOM 721 C C . PRO A 1 102 ? 0.091 9.199 16.576 1.00 64.81 102 PRO A C 1
ATOM 723 O O . PRO A 1 102 ? 1.005 9.984 16.324 1.00 64.81 102 PRO A O 1
ATOM 726 N N . TRP A 1 103 ? -0.278 8.248 15.720 1.00 69.50 103 TRP A N 1
ATOM 727 C CA . TRP A 1 103 ? 0.379 8.082 14.428 1.00 69.50 103 TRP A CA 1
ATOM 728 C C . TRP A 1 103 ? 0.057 9.288 13.544 1.00 69.50 103 TRP A C 1
ATOM 730 O O . TRP A 1 103 ? -1.048 9.407 13.011 1.00 69.50 103 TRP A O 1
ATOM 740 N N . ALA A 1 104 ? 1.022 10.194 13.392 1.00 81.56 104 ALA A N 1
ATOM 741 C CA . ALA A 1 104 ? 0.929 11.277 12.426 1.00 81.56 104 ALA A CA 1
ATOM 742 C C . ALA A 1 104 ? 0.747 10.700 11.012 1.00 81.56 104 ALA A C 1
ATOM 744 O O . ALA A 1 104 ? 1.262 9.624 10.699 1.00 81.56 104 ALA A O 1
ATOM 745 N N . ARG A 1 105 ? 0.059 11.434 10.127 1.00 82.81 105 ARG A N 1
ATOM 746 C CA . ARG A 1 105 ? -0.147 11.016 8.724 1.00 82.81 105 ARG A CA 1
ATOM 747 C C . ARG A 1 105 ? 1.171 10.671 8.026 1.00 82.81 105 ARG A C 1
ATOM 749 O O . ARG A 1 105 ? 1.238 9.675 7.315 1.00 82.81 105 ARG A O 1
ATOM 756 N N . THR A 1 106 ? 2.222 11.443 8.297 1.00 85.62 106 THR A N 1
ATOM 757 C CA . THR A 1 106 ? 3.578 11.194 7.793 1.00 85.62 106 THR A CA 1
ATOM 758 C C . THR A 1 106 ? 4.144 9.867 8.295 1.00 85.62 106 THR A C 1
ATOM 760 O O . THR A 1 106 ? 4.746 9.135 7.522 1.00 85.62 106 THR A O 1
ATOM 763 N N . GLY A 1 107 ? 3.900 9.509 9.560 1.00 87.25 107 GLY A N 1
ATOM 764 C CA . GLY A 1 107 ? 4.326 8.225 10.121 1.00 87.25 107 GLY A CA 1
ATOM 765 C C . GLY A 1 107 ? 3.617 7.036 9.471 1.00 87.25 107 GLY A C 1
ATOM 766 O O . GLY A 1 107 ? 4.256 6.029 9.192 1.00 87.25 107 GLY A O 1
ATOM 767 N N . VAL A 1 108 ? 2.322 7.171 9.160 1.00 88.06 108 VAL A N 1
ATOM 768 C CA . VAL A 1 108 ? 1.563 6.150 8.412 1.00 88.06 108 VAL A CA 1
ATOM 769 C C . VAL A 1 108 ? 2.115 5.989 6.994 1.00 88.06 108 VAL A C 1
ATOM 771 O O . VAL A 1 108 ? 2.312 4.862 6.546 1.00 88.06 108 VAL A O 1
ATOM 774 N N . ALA A 1 109 ? 2.394 7.098 6.303 1.00 90.12 109 ALA A N 1
ATOM 775 C CA . ALA A 1 109 ? 2.963 7.061 4.959 1.00 90.12 109 ALA A CA 1
ATOM 776 C C . ALA A 1 109 ? 4.365 6.444 4.948 1.00 90.12 109 ALA A C 1
ATOM 778 O O . ALA A 1 109 ? 4.637 5.556 4.145 1.00 90.12 109 ALA A O 1
ATOM 779 N N . LEU A 1 110 ? 5.229 6.842 5.885 1.00 90.38 110 LEU A N 1
ATOM 780 C CA . LEU A 1 110 ? 6.573 6.287 6.010 1.00 90.38 110 LEU A CA 1
ATOM 781 C C . LEU A 1 110 ? 6.535 4.795 6.356 1.00 90.38 110 LEU A C 1
ATOM 783 O O . LEU A 1 110 ? 7.228 4.004 5.727 1.00 90.38 110 LEU A O 1
ATOM 787 N N . TRP A 1 111 ? 5.690 4.386 7.305 1.00 90.44 111 TRP A N 1
ATOM 788 C CA . TRP A 1 111 ? 5.502 2.970 7.614 1.00 90.44 111 TRP A CA 1
ATOM 789 C C . TRP A 1 111 ? 5.045 2.188 6.379 1.00 90.44 111 TRP A C 1
ATOM 791 O O . TRP A 1 111 ? 5.613 1.142 6.080 1.00 90.44 111 TRP A O 1
ATOM 801 N N . SER A 1 112 ? 4.074 2.719 5.630 1.00 90.50 112 SER A N 1
ATOM 802 C CA . SER A 1 112 ? 3.561 2.072 4.421 1.00 90.50 112 SER A CA 1
ATOM 803 C C . SER A 1 112 ? 4.614 1.981 3.316 1.00 90.50 112 SER A C 1
ATOM 805 O O . SER A 1 112 ? 4.647 0.991 2.589 1.00 90.50 112 SER A O 1
ATOM 807 N N . PHE A 1 113 ? 5.488 2.981 3.197 1.00 91.94 113 PHE A N 1
ATOM 808 C CA . PHE A 1 113 ? 6.632 2.955 2.289 1.00 91.94 113 PHE A CA 1
ATOM 809 C C . PHE A 1 113 ? 7.619 1.841 2.651 1.00 91.94 113 PHE A C 1
ATOM 811 O O . PHE A 1 113 ? 8.000 1.047 1.788 1.00 91.94 113 PHE A O 1
ATOM 818 N N . ILE A 1 114 ? 7.999 1.735 3.927 1.00 91.44 114 ILE A N 1
ATOM 819 C CA . ILE A 1 114 ? 8.942 0.705 4.380 1.00 91.44 114 ILE A CA 1
ATOM 820 C C . ILE A 1 114 ? 8.303 -0.688 4.245 1.00 91.44 114 ILE A C 1
ATOM 822 O O . ILE A 1 114 ? 8.936 -1.599 3.719 1.00 91.44 114 ILE A O 1
ATOM 826 N N . ALA A 1 115 ? 7.037 -0.848 4.643 1.00 90.88 115 ALA A N 1
ATOM 827 C CA . ALA A 1 115 ? 6.282 -2.095 4.505 1.00 90.88 115 ALA A CA 1
ATOM 828 C C . ALA A 1 115 ? 6.155 -2.542 3.042 1.00 90.88 115 ALA A C 1
ATOM 830 O O . ALA A 1 115 ? 6.455 -3.693 2.729 1.00 90.88 115 ALA A O 1
ATOM 831 N N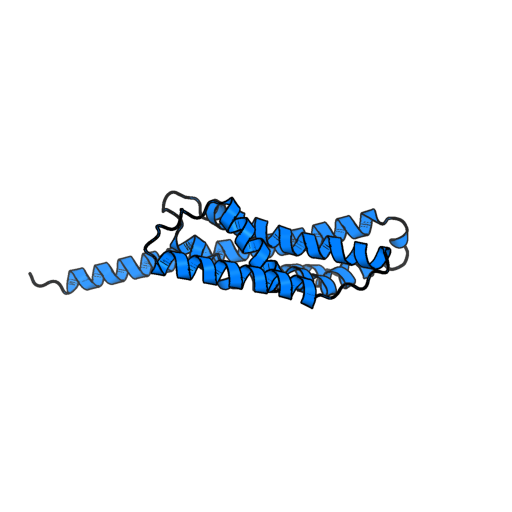 . GLY A 1 116 ? 5.780 -1.631 2.136 1.00 89.81 116 GLY A N 1
ATOM 832 C CA . GLY A 1 116 ? 5.698 -1.920 0.702 1.00 89.81 116 GLY A CA 1
ATOM 833 C C . GLY A 1 116 ? 7.050 -2.319 0.110 1.00 89.81 116 GLY A C 1
ATOM 834 O O . GLY A 1 116 ? 7.126 -3.258 -0.683 1.00 89.81 116 GLY A O 1
ATOM 835 N N . THR A 1 117 ? 8.125 -1.670 0.561 1.00 90.62 117 THR A N 1
ATOM 836 C CA . THR A 1 117 ? 9.487 -1.962 0.102 1.00 90.62 117 THR A CA 1
ATOM 837 C C . THR A 1 117 ? 9.957 -3.324 0.597 1.00 90.62 117 THR A C 1
ATOM 839 O O . THR A 1 117 ? 10.440 -4.116 -0.204 1.00 90.62 117 THR A O 1
ATOM 842 N N . ALA A 1 118 ? 9.753 -3.639 1.879 1.00 90.38 118 ALA A N 1
ATOM 843 C CA . ALA A 1 118 ? 10.082 -4.944 2.455 1.00 90.38 118 ALA A CA 1
ATOM 844 C C . ALA A 1 118 ? 9.308 -6.079 1.767 1.00 90.38 118 ALA A C 1
ATOM 846 O O . ALA A 1 118 ? 9.873 -7.122 1.448 1.00 90.38 118 ALA A O 1
ATOM 847 N N . HIS A 1 119 ? 8.025 -5.851 1.479 1.00 88.19 119 HIS A N 1
ATOM 848 C CA . HIS A 1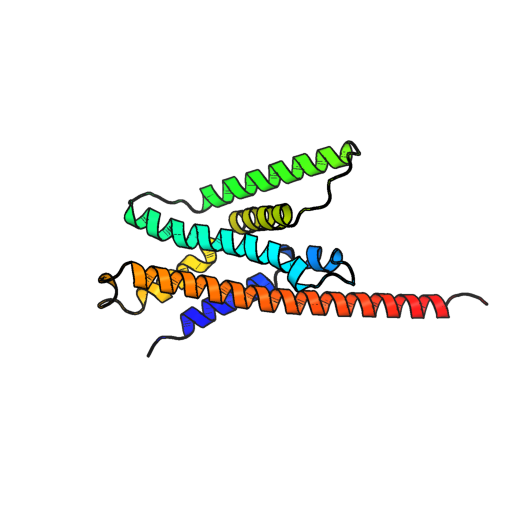 119 ? 7.179 -6.814 0.781 1.00 88.19 119 HIS A CA 1
ATOM 849 C C . HIS A 1 119 ? 7.563 -7.001 -0.699 1.00 88.19 119 HIS A C 1
ATOM 851 O O . HIS A 1 119 ? 7.228 -8.020 -1.292 1.00 88.19 119 HIS A O 1
ATOM 857 N N . GLY A 1 120 ? 8.298 -6.055 -1.295 1.00 87.56 120 GLY A N 1
ATOM 858 C CA . GLY A 1 120 ? 8.706 -6.115 -2.699 1.00 87.56 120 GLY A CA 1
ATOM 859 C C . GLY A 1 120 ? 7.648 -5.607 -3.679 1.00 87.56 120 GLY A C 1
ATOM 860 O O . GLY A 1 120 ? 7.645 -6.011 -4.839 1.00 87.56 120 GLY A O 1
ATOM 861 N N . ALA A 1 121 ? 6.764 -4.703 -3.248 1.00 86.06 121 ALA A N 1
ATOM 862 C CA . ALA A 1 121 ? 5.675 -4.190 -4.081 1.00 86.06 121 ALA A CA 1
ATOM 863 C C . ALA A 1 121 ? 6.162 -3.572 -5.402 1.00 86.06 121 ALA A C 1
ATOM 865 O O . ALA A 1 121 ? 5.594 -3.832 -6.460 1.00 86.06 121 ALA A O 1
ATOM 866 N N . GLY A 1 122 ? 7.258 -2.807 -5.360 1.00 83.25 122 GLY A N 1
ATOM 867 C CA . GLY A 1 122 ? 7.846 -2.222 -6.565 1.00 83.25 122 GLY A CA 1
ATOM 868 C C . GLY A 1 122 ? 8.417 -3.254 -7.543 1.00 83.25 122 GLY A C 1
ATOM 869 O O . GLY A 1 122 ? 8.347 -3.054 -8.752 1.00 83.25 122 GLY A O 1
ATOM 870 N N . TRP A 1 123 ? 8.917 -4.388 -7.043 1.00 84.50 123 TRP A N 1
ATOM 871 C CA . TRP A 1 123 ? 9.483 -5.456 -7.873 1.00 84.50 123 TRP A CA 1
ATOM 872 C C . TRP A 1 123 ? 8.422 -6.237 -8.643 1.00 84.50 123 TRP A C 1
ATOM 874 O O . TRP A 1 123 ? 8.673 -6.672 -9.764 1.00 84.50 123 TRP A O 1
ATOM 884 N N . MET A 1 124 ? 7.214 -6.347 -8.089 1.00 86.31 124 MET A N 1
ATOM 885 C CA . MET A 1 124 ? 6.083 -6.999 -8.751 1.00 86.31 124 MET A CA 1
ATOM 886 C C . MET A 1 124 ? 5.702 -6.317 -10.075 1.00 86.31 124 MET A C 1
ATOM 888 O O . MET A 1 124 ? 5.209 -6.978 -10.986 1.00 86.31 124 MET A O 1
ATOM 892 N N . LEU A 1 125 ? 5.936 -5.006 -10.203 1.00 81.62 125 LEU A N 1
ATOM 893 C CA . LEU A 1 125 ? 5.614 -4.263 -11.422 1.00 81.62 125 LEU A CA 1
ATOM 894 C C . LEU A 1 125 ? 6.666 -4.429 -12.525 1.00 81.62 125 LEU A C 1
ATOM 896 O O . LEU A 1 125 ? 6.353 -4.185 -13.686 1.00 81.62 125 LEU A O 1
ATOM 900 N N . VAL A 1 126 ? 7.887 -4.863 -12.198 1.00 81.44 126 VAL A N 1
ATOM 901 C CA . VAL A 1 126 ? 9.010 -4.932 -13.149 1.00 81.44 126 VAL A CA 1
ATOM 902 C C . VAL A 1 126 ? 8.708 -5.814 -14.373 1.00 81.44 126 VAL A C 1
ATOM 904 O O . VAL A 1 126 ? 8.930 -5.335 -15.486 1.00 81.44 126 VAL A O 1
ATOM 907 N N . PRO A 1 127 ? 8.143 -7.034 -14.248 1.00 77.69 127 PRO A N 1
ATOM 908 C CA . PRO A 1 127 ? 7.799 -7.850 -15.416 1.00 77.69 127 PRO A CA 1
ATOM 909 C C . PRO A 1 127 ? 6.744 -7.190 -16.315 1.00 77.69 127 PRO A C 1
ATOM 911 O O . PRO A 1 127 ? 6.850 -7.214 -17.541 1.00 77.69 127 PRO A O 1
ATOM 914 N N . ALA A 1 128 ? 5.740 -6.551 -15.708 1.00 77.44 128 ALA A N 1
ATOM 915 C CA . ALA A 1 128 ? 4.692 -5.860 -16.446 1.00 77.44 128 ALA A CA 1
ATOM 916 C C . ALA A 1 128 ? 5.250 -4.617 -17.157 1.00 77.44 128 ALA A C 1
ATOM 918 O O . ALA A 1 128 ? 4.973 -4.408 -18.336 1.00 77.44 128 ALA A O 1
ATOM 919 N N . LEU A 1 129 ? 6.112 -3.846 -16.489 1.00 75.38 129 LEU A N 1
ATOM 920 C CA . LEU A 1 129 ? 6.820 -2.705 -17.068 1.00 75.38 129 LEU A CA 1
ATOM 921 C C . LEU A 1 129 ? 7.718 -3.120 -18.236 1.00 75.38 129 LEU A C 1
ATOM 923 O O . LEU A 1 129 ? 7.702 -2.455 -19.266 1.00 75.38 129 LEU A O 1
ATOM 927 N N . ALA A 1 130 ? 8.436 -4.241 -18.129 1.00 75.25 130 ALA A N 1
ATOM 928 C CA . ALA A 1 130 ? 9.231 -4.776 -19.234 1.00 75.25 130 ALA A CA 1
ATOM 929 C C . ALA A 1 130 ? 8.358 -5.073 -20.466 1.00 75.25 130 ALA A C 1
ATOM 931 O O . ALA A 1 130 ? 8.731 -4.717 -21.581 1.00 75.25 130 ALA A O 1
ATOM 932 N N . SER A 1 131 ? 7.161 -5.638 -20.269 1.00 74.94 131 SER A N 1
ATOM 933 C CA . SER A 1 131 ? 6.219 -5.890 -21.369 1.00 74.94 131 SER A CA 1
ATOM 934 C C . SER A 1 131 ? 5.599 -4.610 -21.951 1.00 74.94 131 SER A C 1
ATOM 936 O O . SER A 1 131 ? 5.484 -4.491 -23.167 1.00 74.94 131 SER A O 1
ATOM 938 N N . VAL A 1 132 ? 5.258 -3.620 -21.114 1.00 73.94 132 VAL A N 1
ATOM 939 C CA . VAL A 1 132 ? 4.694 -2.324 -21.543 1.00 73.94 132 VAL A CA 1
ATOM 940 C C . VAL A 1 132 ? 5.734 -1.500 -22.308 1.00 73.94 132 VAL A C 1
ATOM 942 O O . VAL A 1 132 ? 5.431 -0.919 -23.351 1.00 73.94 132 VAL A O 1
ATOM 945 N N . CYS A 1 133 ? 6.973 -1.466 -21.817 1.00 71.12 133 CYS A N 1
ATOM 946 C CA . CYS A 1 133 ? 8.056 -0.717 -22.442 1.00 71.12 133 CYS A CA 1
ATOM 947 C C . CYS A 1 133 ? 8.618 -1.434 -23.682 1.00 71.12 133 CYS A C 1
ATOM 949 O O . CYS A 1 133 ? 8.985 -0.755 -24.641 1.00 71.12 133 CYS A O 1
ATOM 951 N N . GLY A 1 134 ? 8.636 -2.773 -23.696 1.00 61.88 134 GLY A N 1
ATOM 952 C CA . GLY A 1 134 ? 9.192 -3.603 -24.772 1.00 61.88 134 GLY A CA 1
ATOM 953 C C . GLY A 1 134 ? 8.255 -3.915 -25.948 1.00 61.88 134 GLY A C 1
ATOM 954 O O . GLY A 1 134 ? 8.733 -4.395 -26.971 1.00 61.88 134 GLY A O 1
ATOM 955 N N . ALA A 1 135 ? 6.950 -3.634 -25.853 1.00 59.25 135 ALA A N 1
ATOM 956 C CA . ALA A 1 135 ? 5.966 -4.022 -26.875 1.00 59.25 135 ALA A CA 1
ATOM 957 C C . ALA A 1 135 ? 6.100 -3.330 -28.256 1.00 59.25 135 ALA A C 1
ATOM 959 O O . ALA A 1 135 ? 5.469 -3.796 -29.197 1.00 59.25 135 ALA A O 1
ATOM 960 N N . ASP A 1 136 ? 6.919 -2.279 -28.423 1.00 55.09 136 ASP A N 1
ATOM 961 C CA . ASP A 1 136 ? 7.122 -1.608 -29.725 1.00 55.09 136 ASP A CA 1
ATOM 962 C C . ASP A 1 136 ? 8.618 -1.331 -29.992 1.00 55.09 136 ASP A C 1
ATOM 964 O O . ASP A 1 136 ? 9.146 -0.237 -29.766 1.00 55.09 136 ASP A O 1
ATOM 968 N N . GLY A 1 137 ? 9.319 -2.370 -30.449 1.00 53.03 137 GLY A N 1
ATOM 969 C CA . GLY A 1 137 ? 10.782 -2.488 -30.474 1.00 53.03 137 GLY A CA 1
ATOM 970 C C . GLY A 1 137 ? 11.565 -1.811 -31.610 1.00 53.03 137 GLY A C 1
ATOM 971 O O . GLY A 1 137 ? 12.633 -2.307 -31.937 1.00 53.03 137 GLY A O 1
ATOM 972 N N . ALA A 1 138 ? 11.114 -0.704 -32.212 1.00 45.06 138 ALA A N 1
ATOM 973 C CA . ALA A 1 138 ? 11.930 -0.020 -33.242 1.00 45.06 138 ALA A CA 1
ATOM 974 C C . ALA A 1 138 ? 11.877 1.519 -33.215 1.00 45.06 138 ALA A C 1
ATOM 976 O O . ALA A 1 138 ? 12.897 2.170 -33.409 1.00 45.06 138 ALA A O 1
ATOM 977 N N . ALA A 1 139 ? 10.733 2.134 -32.898 1.00 46.16 139 ALA A N 1
ATOM 978 C CA . ALA A 1 139 ? 10.607 3.601 -32.860 1.00 46.16 139 ALA A CA 1
ATOM 979 C C . ALA A 1 139 ? 10.963 4.228 -31.493 1.00 46.16 139 ALA A C 1
ATOM 981 O O . ALA A 1 139 ? 11.095 5.444 -31.366 1.00 46.16 139 ALA A O 1
ATOM 982 N N . ARG A 1 140 ? 11.093 3.410 -30.439 1.00 50.53 140 ARG A N 1
ATOM 983 C CA . ARG A 1 140 ? 11.083 3.871 -29.038 1.00 50.53 140 ARG A CA 1
ATOM 984 C C . ARG A 1 140 ? 12.468 4.032 -28.403 1.00 50.53 140 ARG A C 1
ATOM 986 O O . ARG A 1 140 ? 12.583 4.715 -27.391 1.00 50.53 140 ARG A O 1
ATOM 993 N N . GLN A 1 141 ? 13.524 3.506 -29.032 1.00 45.62 141 GLN A N 1
ATOM 994 C CA . GLN A 1 141 ? 14.914 3.813 -28.652 1.00 45.62 141 GLN A CA 1
ATOM 995 C C . GLN A 1 141 ? 15.286 5.291 -28.885 1.00 45.62 141 GLN A C 1
ATOM 997 O O . GLN A 1 141 ? 16.328 5.735 -28.416 1.00 45.62 141 GLN A O 1
ATOM 1002 N N . ILE A 1 142 ? 14.423 6.068 -29.555 1.00 48.81 142 ILE A N 1
ATOM 1003 C CA . ILE A 1 142 ? 14.681 7.467 -29.919 1.00 48.81 142 ILE A CA 1
ATOM 1004 C C . ILE A 1 142 ? 14.330 8.450 -28.779 1.00 48.81 142 ILE A C 1
ATOM 1006 O O . ILE A 1 142 ? 14.826 9.571 -28.780 1.00 48.81 142 ILE A O 1
ATOM 1010 N N . THR A 1 143 ? 13.566 8.061 -27.743 1.00 47.66 143 THR A N 1
ATOM 1011 C CA . THR A 1 143 ? 13.400 8.917 -26.545 1.00 47.66 143 THR A CA 1
ATOM 1012 C C . THR A 1 143 ? 13.343 8.117 -25.239 1.00 47.66 143 THR A C 1
ATOM 1014 O O . THR A 1 143 ? 12.381 7.403 -24.956 1.00 47.66 143 THR A O 1
ATOM 1017 N N . ALA A 1 144 ? 14.337 8.312 -24.366 1.00 54.09 144 ALA A N 1
ATOM 1018 C CA . ALA A 1 144 ? 14.289 7.852 -22.973 1.00 54.09 144 ALA A CA 1
ATOM 1019 C C . ALA A 1 144 ? 13.022 8.354 -22.235 1.00 54.09 144 ALA A C 1
ATOM 1021 O O . ALA A 1 144 ? 12.482 7.665 -21.367 1.00 54.09 144 ALA A O 1
ATOM 1022 N N . SER A 1 145 ? 12.495 9.517 -22.641 1.00 56.25 145 SER A N 1
ATOM 1023 C CA . SER A 1 145 ? 11.278 10.132 -22.097 1.00 56.25 145 SER A CA 1
ATOM 1024 C C . SER A 1 145 ? 9.999 9.323 -22.346 1.00 56.25 145 SER A C 1
ATOM 1026 O O . SER A 1 145 ? 9.129 9.297 -21.477 1.00 56.25 145 SER A O 1
ATOM 1028 N N . GLY A 1 146 ? 9.877 8.622 -23.482 1.00 60.81 146 GLY A N 1
ATOM 1029 C CA . GLY A 1 146 ? 8.690 7.813 -23.789 1.00 60.81 146 GLY A CA 1
ATOM 1030 C C . GLY A 1 146 ? 8.546 6.596 -22.869 1.00 60.81 146 GLY A C 1
ATOM 1031 O O . GLY A 1 146 ? 7.452 6.300 -22.394 1.00 60.81 146 GLY A O 1
ATOM 1032 N N . SER A 1 147 ? 9.664 5.936 -22.550 1.00 71.38 147 SER A N 1
ATOM 1033 C CA . SER A 1 147 ? 9.701 4.792 -21.626 1.00 71.38 147 SER A CA 1
ATOM 1034 C C . SER A 1 147 ? 9.382 5.205 -20.183 1.00 71.38 147 SER A C 1
ATOM 1036 O O . SER A 1 147 ? 8.623 4.527 -19.491 1.00 71.38 147 SER A O 1
ATOM 1038 N N . MET A 1 148 ? 9.879 6.370 -19.745 1.00 73.94 148 MET A N 1
ATOM 1039 C CA . MET A 1 148 ? 9.593 6.905 -18.409 1.00 73.94 148 MET A CA 1
ATOM 1040 C C . MET A 1 148 ? 8.116 7.293 -18.243 1.00 73.94 148 MET A C 1
ATOM 1042 O O . MET A 1 148 ? 7.504 6.966 -17.228 1.00 73.94 148 MET A O 1
ATOM 1046 N N . ALA A 1 149 ? 7.513 7.946 -19.243 1.00 80.81 149 ALA A N 1
ATOM 1047 C CA . ALA A 1 149 ? 6.095 8.308 -19.205 1.00 80.81 149 ALA A CA 1
ATOM 1048 C C . ALA A 1 149 ? 5.183 7.070 -19.123 1.00 80.81 149 ALA A C 1
ATOM 1050 O O . ALA A 1 149 ? 4.237 7.051 -18.337 1.00 80.81 149 ALA A O 1
ATOM 1051 N N . LEU A 1 150 ? 5.500 6.014 -19.880 1.00 81.38 150 LEU A N 1
ATOM 1052 C CA . LEU A 1 150 ? 4.804 4.724 -19.825 1.00 81.38 150 LEU A CA 1
ATOM 1053 C C . LEU A 1 150 ? 4.954 4.042 -18.461 1.00 81.38 150 LEU A C 1
ATOM 1055 O O . LEU A 1 150 ? 3.968 3.543 -17.918 1.00 81.38 150 LEU A O 1
ATOM 1059 N N . ALA A 1 151 ? 6.155 4.067 -17.877 1.00 81.50 151 ALA A N 1
ATOM 1060 C CA . ALA A 1 151 ? 6.386 3.524 -16.545 1.00 81.50 151 ALA A CA 1
ATOM 1061 C C . ALA A 1 151 ? 5.578 4.273 -15.476 1.00 81.50 151 ALA A C 1
ATOM 1063 O O . ALA A 1 151 ? 4.893 3.645 -14.669 1.00 81.50 151 ALA A O 1
ATOM 1064 N N . LEU A 1 152 ? 5.579 5.609 -15.508 1.00 84.75 152 LEU A N 1
ATOM 1065 C CA . LEU A 1 152 ? 4.773 6.433 -14.603 1.00 84.75 152 LEU A CA 1
ATOM 1066 C C . LEU A 1 152 ? 3.271 6.194 -14.790 1.00 84.75 152 LEU A C 1
ATOM 1068 O O . LEU A 1 152 ? 2.542 6.097 -13.804 1.00 84.75 152 LEU A O 1
ATOM 1072 N N . ALA A 1 153 ? 2.809 6.041 -16.032 1.00 88.50 153 ALA A N 1
ATOM 1073 C CA . ALA A 1 153 ? 1.421 5.704 -16.323 1.00 88.50 153 ALA A CA 1
ATOM 1074 C C . ALA A 1 153 ? 1.043 4.325 -15.758 1.00 88.50 153 ALA A C 1
ATOM 1076 O O . ALA A 1 153 ? 0.000 4.198 -15.119 1.00 88.50 153 ALA A O 1
ATOM 1077 N N . ALA A 1 154 ? 1.895 3.308 -15.914 1.00 88.38 154 ALA A N 1
ATOM 1078 C CA . ALA A 1 154 ? 1.669 1.983 -15.338 1.00 88.38 154 ALA A CA 1
ATOM 1079 C C . ALA A 1 154 ? 1.636 2.022 -13.800 1.00 88.38 154 ALA A C 1
ATOM 1081 O O . ALA A 1 154 ? 0.732 1.455 -13.186 1.00 88.38 154 ALA A O 1
ATOM 1082 N N . VAL A 1 155 ? 2.555 2.756 -13.164 1.00 89.12 155 VAL A N 1
ATOM 1083 C CA . VAL A 1 155 ? 2.531 2.988 -11.709 1.00 89.12 155 VAL A CA 1
ATOM 1084 C C . VAL A 1 155 ? 1.239 3.701 -11.284 1.00 89.12 155 VAL A C 1
ATOM 1086 O O . VAL A 1 155 ? 0.628 3.325 -10.283 1.00 89.12 155 VAL A O 1
ATOM 1089 N N . GLY A 1 156 ? 0.776 4.681 -12.064 1.00 91.38 156 GLY A N 1
ATOM 1090 C CA . GLY A 1 156 ? -0.490 5.380 -11.839 1.00 91.38 156 GLY A CA 1
ATOM 1091 C C . GLY A 1 156 ? -1.710 4.461 -11.935 1.00 91.38 156 GLY A C 1
ATOM 1092 O O . GLY A 1 156 ? -2.562 4.483 -11.048 1.00 91.38 156 GLY A O 1
ATOM 1093 N N . VAL A 1 157 ? -1.776 3.606 -12.962 1.00 93.19 157 VAL A N 1
ATOM 1094 C CA . VAL A 1 157 ? -2.848 2.609 -13.140 1.00 93.19 157 VAL A CA 1
ATOM 1095 C C . VAL A 1 157 ? -2.862 1.612 -11.983 1.00 93.19 157 VAL A C 1
ATOM 1097 O O . VAL A 1 157 ? -3.921 1.344 -11.414 1.00 93.19 157 VAL A O 1
ATOM 1100 N N . HIS A 1 158 ? -1.691 1.106 -11.592 1.00 92.31 158 HIS A N 1
ATOM 1101 C CA . HIS A 1 158 ? -1.544 0.216 -10.444 1.00 92.31 158 HIS A CA 1
ATOM 1102 C C . HIS A 1 158 ? -2.070 0.862 -9.156 1.00 92.31 158 HIS A C 1
ATOM 1104 O O . HIS A 1 158 ? -2.901 0.274 -8.459 1.00 92.31 158 HIS A O 1
ATOM 1110 N N . LEU A 1 159 ? -1.636 2.095 -8.863 1.00 92.44 159 LEU A N 1
ATOM 1111 C CA . LEU A 1 159 ? -2.079 2.837 -7.686 1.00 92.44 159 LEU A CA 1
ATOM 1112 C C . LEU A 1 159 ? -3.589 3.084 -7.706 1.00 92.44 159 LEU A C 1
ATOM 1114 O O . LEU A 1 159 ? -4.242 2.913 -6.680 1.00 92.44 159 LEU A O 1
ATOM 1118 N N . ALA A 1 160 ? -4.146 3.496 -8.846 1.00 94.50 160 ALA A N 1
ATOM 1119 C CA . ALA A 1 160 ? -5.571 3.773 -8.969 1.00 94.50 160 ALA A CA 1
ATOM 1120 C C . ALA A 1 160 ? -6.400 2.513 -8.681 1.00 94.50 160 ALA A C 1
ATOM 1122 O O . ALA A 1 160 ? -7.307 2.552 -7.846 1.00 94.50 160 ALA A O 1
ATOM 1123 N N . ALA A 1 161 ? -6.040 1.383 -9.297 1.00 95.00 161 ALA A N 1
ATOM 1124 C CA . ALA A 1 161 ? -6.702 0.103 -9.068 1.00 95.00 161 ALA A CA 1
ATOM 1125 C C . ALA A 1 161 ? -6.591 -0.341 -7.601 1.00 95.00 161 ALA A C 1
ATOM 1127 O O . ALA A 1 161 ? -7.592 -0.712 -6.981 1.00 95.00 161 ALA A O 1
ATOM 1128 N N . MET A 1 162 ? -5.398 -0.233 -7.012 1.00 93.38 162 MET A N 1
ATOM 1129 C CA . MET A 1 162 ? -5.167 -0.532 -5.600 1.00 93.38 162 MET A CA 1
ATOM 1130 C C . MET A 1 162 ? -6.013 0.354 -4.682 1.00 93.38 162 MET A C 1
ATOM 1132 O O . MET A 1 162 ? -6.687 -0.159 -3.790 1.00 93.38 162 MET A O 1
ATOM 1136 N N . PHE A 1 163 ? -6.006 1.671 -4.891 1.00 92.31 163 PHE A N 1
ATOM 1137 C CA . PHE A 1 163 ? -6.696 2.630 -4.031 1.00 92.31 163 PHE A CA 1
ATOM 1138 C C . PHE A 1 163 ? -8.214 2.474 -4.092 1.00 92.31 163 PHE A C 1
ATOM 1140 O O . PHE A 1 163 ? -8.870 2.488 -3.051 1.00 92.31 163 PHE A O 1
ATOM 1147 N N . VAL A 1 164 ? -8.775 2.282 -5.291 1.00 94.56 164 VAL A N 1
ATOM 1148 C CA . VAL A 1 164 ? -10.210 2.020 -5.474 1.00 94.56 164 VAL A CA 1
ATOM 1149 C C . VAL A 1 164 ? -10.604 0.743 -4.742 1.00 94.56 164 VAL A C 1
ATOM 1151 O O . VAL A 1 164 ? -11.534 0.756 -3.936 1.00 94.56 164 VAL A O 1
ATOM 1154 N N . THR A 1 165 ? -9.858 -0.339 -4.954 1.00 94.31 165 THR A N 1
ATOM 1155 C CA . THR A 1 165 ? -10.150 -1.636 -4.334 1.00 94.31 165 THR A CA 1
ATOM 1156 C C . THR A 1 165 ? -10.047 -1.557 -2.810 1.00 94.31 165 THR A C 1
ATOM 1158 O O . THR A 1 165 ? -10.964 -1.957 -2.094 1.00 94.31 165 THR A O 1
ATOM 1161 N N . MET A 1 166 ? -8.986 -0.928 -2.307 1.00 92.38 166 MET A N 1
ATOM 1162 C CA . MET A 1 166 ? -8.782 -0.648 -0.889 1.00 92.38 166 MET A CA 1
ATOM 1163 C C . MET A 1 166 ? -9.941 0.156 -0.284 1.00 92.38 166 MET A C 1
ATOM 1165 O O . MET A 1 166 ? -10.447 -0.185 0.786 1.00 92.38 166 MET A O 1
ATOM 1169 N N . ALA A 1 167 ? -10.371 1.229 -0.953 1.00 90.94 167 ALA A N 1
ATOM 1170 C CA . ALA A 1 167 ? -11.454 2.083 -0.483 1.00 90.94 167 ALA A CA 1
ATOM 1171 C C . ALA A 1 167 ? -12.789 1.332 -0.428 1.00 90.94 167 ALA A C 1
ATOM 1173 O O . ALA A 1 167 ? -13.513 1.462 0.563 1.00 90.94 167 ALA A O 1
ATOM 1174 N N . LEU A 1 168 ? -13.087 0.517 -1.444 1.00 92.81 168 LEU A N 1
ATOM 1175 C CA . LEU A 1 168 ? -14.291 -0.309 -1.498 1.00 92.81 168 LEU A CA 1
ATOM 1176 C C . LEU A 1 168 ? -14.315 -1.332 -0.360 1.00 92.81 168 LEU A C 1
ATOM 1178 O O . LEU A 1 168 ? -15.269 -1.356 0.417 1.00 92.81 168 LEU A O 1
ATOM 1182 N N . VAL A 1 169 ? -13.252 -2.124 -0.193 1.00 91.44 169 VAL A N 1
ATOM 1183 C CA . VAL A 1 169 ? -13.208 -3.147 0.863 1.00 91.44 169 VAL A CA 1
ATOM 1184 C C . VAL A 1 169 ? -13.239 -2.508 2.254 1.00 91.44 169 VAL A C 1
ATOM 1186 O O . VAL A 1 169 ? -13.992 -2.953 3.123 1.00 91.44 169 VAL A O 1
ATOM 1189 N N . ALA A 1 170 ? -12.503 -1.415 2.472 1.00 89.81 170 ALA A N 1
ATOM 1190 C CA . ALA A 1 170 ? -12.516 -0.704 3.748 1.00 89.81 170 ALA A CA 1
ATOM 1191 C C . ALA A 1 170 ? -13.887 -0.076 4.066 1.00 89.81 170 ALA A C 1
ATOM 1193 O O . ALA A 1 170 ? -14.295 -0.021 5.231 1.00 89.81 170 ALA A O 1
ATOM 1194 N N . ALA A 1 171 ? -14.621 0.403 3.057 1.00 89.75 171 ALA A N 1
ATOM 1195 C CA . ALA A 1 171 ? -15.985 0.891 3.232 1.00 89.75 171 ALA A CA 1
ATOM 1196 C C . ALA A 1 171 ? -16.932 -0.253 3.618 1.00 89.75 171 ALA A C 1
ATOM 1198 O O . ALA A 1 171 ? -17.614 -0.152 4.643 1.00 89.75 171 ALA A O 1
ATOM 1199 N N . SER A 1 172 ? -16.896 -1.359 2.871 1.00 89.44 172 SER A N 1
ATOM 1200 C CA . SER A 1 172 ? -17.693 -2.564 3.123 1.00 89.44 172 SER A CA 1
ATOM 1201 C C . SER A 1 172 ? -17.451 -3.126 4.524 1.00 89.44 172 SER A C 1
ATOM 1203 O O . SER A 1 172 ? -18.402 -3.366 5.269 1.00 89.44 172 SER A O 1
ATOM 1205 N N . ALA A 1 173 ? -16.190 -3.226 4.954 1.00 89.06 173 ALA A N 1
ATOM 1206 C CA . ALA A 1 173 ? -15.832 -3.684 6.295 1.00 89.06 173 ALA A CA 1
ATOM 1207 C C . ALA A 1 173 ? -16.417 -2.785 7.401 1.00 89.06 173 ALA A C 1
ATOM 1209 O O . ALA A 1 173 ? -16.870 -3.266 8.445 1.00 89.06 173 ALA A O 1
ATOM 1210 N N . ARG A 1 174 ? -16.468 -1.463 7.192 1.00 86.94 174 ARG A N 1
ATOM 1211 C CA . ARG A 1 174 ? -17.054 -0.536 8.176 1.00 86.94 174 ARG A CA 1
ATOM 1212 C C . ARG A 1 174 ? -18.570 -0.613 8.237 1.00 86.94 174 ARG A C 1
ATOM 1214 O O . ARG A 1 174 ? -19.128 -0.507 9.328 1.00 86.94 174 ARG A O 1
ATOM 1221 N N . VAL A 1 175 ? -19.235 -0.810 7.103 1.00 88.50 175 VAL A N 1
ATOM 1222 C CA . VAL A 1 175 ? -20.683 -1.051 7.079 1.00 88.50 175 VAL A CA 1
ATOM 1223 C C . VAL A 1 175 ? -20.999 -2.365 7.794 1.00 88.50 175 VAL A C 1
ATOM 1225 O O . VAL A 1 175 ? -21.801 -2.363 8.729 1.00 88.50 175 VAL A O 1
ATOM 1228 N N . GLY A 1 176 ? -20.293 -3.447 7.451 1.00 87.88 176 GLY A N 1
ATOM 1229 C CA . GLY A 1 176 ? -20.472 -4.762 8.070 1.00 87.88 176 GLY A CA 1
ATOM 1230 C C . GLY A 1 176 ? -20.257 -4.743 9.585 1.00 87.88 176 GLY A C 1
ATOM 1231 O O . GLY A 1 176 ? -21.101 -5.216 10.342 1.00 87.88 176 GLY A O 1
ATOM 1232 N N . THR A 1 177 ? -19.183 -4.107 10.063 1.00 87.31 177 THR A N 1
ATOM 1233 C CA . THR A 1 177 ? -18.910 -3.996 11.511 1.00 87.31 177 THR A CA 1
ATOM 1234 C C . THR A 1 177 ? -19.940 -3.143 12.255 1.00 87.31 177 THR A C 1
ATOM 1236 O O . THR A 1 177 ? -20.284 -3.456 13.397 1.00 87.31 177 THR A O 1
ATOM 1239 N N . ARG A 1 178 ? -20.477 -2.079 11.641 1.00 87.81 178 ARG A N 1
ATOM 1240 C CA . ARG A 1 178 ? -21.572 -1.284 12.229 1.00 87.81 178 ARG A CA 1
ATOM 1241 C C . ARG A 1 178 ? -22.867 -2.087 12.317 1.00 87.81 178 ARG A C 1
ATOM 1243 O O . ARG A 1 178 ? -23.504 -2.059 13.370 1.00 87.81 178 ARG A O 1
ATOM 1250 N N . ALA A 1 179 ? -23.217 -2.809 11.253 1.00 90.06 179 ALA A N 1
ATOM 1251 C CA . ALA A 1 179 ? -24.394 -3.670 11.210 1.00 90.06 179 ALA A CA 1
ATOM 1252 C C . ALA A 1 179 ? -24.306 -4.782 12.266 1.00 90.06 179 ALA A C 1
ATOM 1254 O O . ALA A 1 179 ? -25.217 -4.927 13.077 1.00 90.06 179 ALA A O 1
ATOM 1255 N N . ALA A 1 180 ? -23.165 -5.472 12.352 1.00 90.88 180 ALA A N 1
ATOM 1256 C CA . ALA A 1 180 ? -22.921 -6.500 13.362 1.00 90.88 180 ALA A CA 1
ATOM 1257 C C . ALA A 1 180 ? -23.053 -5.952 14.795 1.00 90.88 180 ALA A C 1
ATOM 1259 O O . ALA A 1 180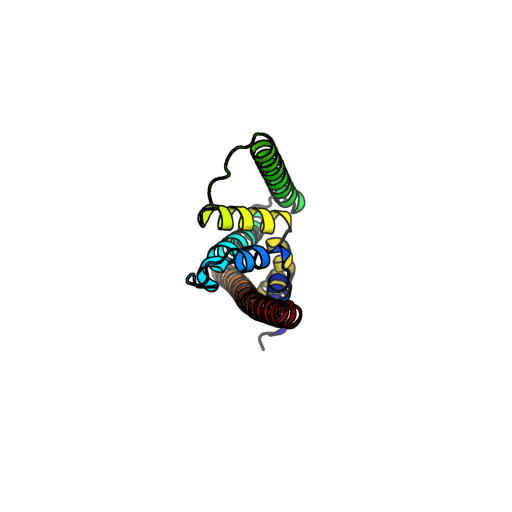 ? -23.741 -6.538 15.627 1.00 90.88 180 ALA A O 1
ATOM 1260 N N . ARG A 1 181 ? -22.472 -4.778 15.090 1.00 90.25 181 ARG A N 1
ATOM 1261 C CA . ARG A 1 181 ? -22.606 -4.130 16.411 1.00 90.25 181 ARG A CA 1
ATOM 1262 C C . ARG A 1 181 ? -24.041 -3.698 16.721 1.00 90.25 181 ARG A C 1
ATOM 1264 O O . ARG A 1 181 ? -24.451 -3.729 17.878 1.00 90.25 181 ARG A O 1
ATOM 1271 N N . ALA A 1 182 ? -24.799 -3.233 15.729 1.00 91.62 182 ALA A N 1
ATOM 1272 C CA . ALA A 1 182 ? -26.210 -2.892 15.909 1.00 91.62 182 ALA A CA 1
ATOM 1273 C C . ALA A 1 182 ? -27.044 -4.143 16.218 1.00 91.62 182 ALA A C 1
ATOM 1275 O O . ALA A 1 182 ? -27.802 -4.143 17.186 1.00 91.62 182 ALA A O 1
ATOM 1276 N N . TRP A 1 183 ? -26.821 -5.221 15.467 1.00 93.44 183 TRP A N 1
ATOM 1277 C CA . TRP A 1 183 ? -27.474 -6.507 15.678 1.00 93.44 183 TRP A CA 1
ATOM 1278 C C . TRP A 1 183 ? -27.172 -7.087 17.068 1.00 93.44 183 TRP A C 1
ATOM 1280 O O . TRP A 1 183 ? -28.106 -7.397 17.807 1.00 93.44 183 TRP A O 1
ATOM 1290 N N . LEU A 1 184 ? -25.901 -7.117 17.487 1.00 94.62 184 LEU A N 1
ATOM 1291 C CA . LEU A 1 184 ? -25.500 -7.585 18.823 1.00 94.62 184 LEU A CA 1
ATOM 1292 C C . LEU A 1 184 ? -26.177 -6.787 19.947 1.00 94.62 184 LEU A C 1
ATOM 1294 O O . LEU A 1 184 ? -26.696 -7.365 20.897 1.00 94.62 184 LEU A O 1
ATOM 1298 N N . ARG A 1 185 ? -26.247 -5.454 19.820 1.00 93.38 185 ARG A N 1
ATOM 1299 C CA . ARG A 1 185 ? -26.949 -4.602 20.798 1.00 93.38 185 ARG A CA 1
ATOM 1300 C C . ARG A 1 185 ? -28.454 -4.855 20.828 1.00 93.38 185 ARG A C 1
ATOM 1302 O O . ARG A 1 185 ? -29.055 -4.750 21.890 1.00 93.38 185 ARG A O 1
ATOM 1309 N N . SER A 1 186 ? -29.065 -5.169 19.685 1.00 93.31 186 SER A N 1
ATOM 1310 C CA . SER A 1 186 ? -30.493 -5.500 19.624 1.00 93.31 186 SER A CA 1
ATOM 1311 C C . SER A 1 186 ? -30.811 -6.840 20.292 1.00 93.31 186 SER A C 1
ATOM 1313 O O . SER A 1 186 ? -31.847 -6.952 20.937 1.00 93.31 186 SER A O 1
ATOM 1315 N N . ARG A 1 187 ? -29.902 -7.823 20.196 1.00 91.62 187 ARG A N 1
ATOM 1316 C CA . ARG A 1 187 ? -30.001 -9.114 20.892 1.00 91.62 187 ARG A CA 1
ATOM 1317 C C . ARG A 1 187 ? -29.876 -8.942 22.403 1.00 91.62 187 ARG A C 1
ATOM 1319 O O . ARG A 1 187 ? -30.784 -9.329 23.122 1.00 91.62 187 ARG A O 1
ATOM 1326 N N . ALA A 1 188 ? -28.838 -8.240 22.858 1.00 90.38 188 ALA A N 1
ATOM 1327 C CA . ALA A 1 188 ? -28.617 -7.990 24.284 1.00 90.38 188 ALA A CA 1
ATOM 1328 C C . ALA A 1 188 ? -29.792 -7.257 24.963 1.00 90.38 188 ALA A C 1
ATOM 1330 O O . ALA A 1 188 ? -30.111 -7.530 26.112 1.00 90.38 188 ALA A O 1
ATOM 1331 N N . ARG A 1 189 ? -30.477 -6.350 24.250 1.00 87.75 189 ARG A N 1
ATOM 1332 C CA . ARG A 1 189 ? -31.678 -5.668 24.767 1.00 87.75 189 ARG A CA 1
ATOM 1333 C C . ARG A 1 189 ? -32.900 -6.579 24.905 1.00 87.75 189 ARG A C 1
ATOM 1335 O O . ARG A 1 189 ? -33.772 -6.260 25.698 1.00 87.75 189 ARG A O 1
ATOM 1342 N N . ARG A 1 190 ? -32.993 -7.659 24.122 1.00 84.38 190 ARG A N 1
ATOM 1343 C CA . ARG A 1 190 ? -34.105 -8.627 24.188 1.00 84.38 190 ARG A CA 1
ATOM 1344 C C . ARG A 1 190 ? -33.931 -9.649 25.311 1.00 84.38 190 ARG A C 1
ATOM 1346 O O . ARG A 1 190 ? -34.915 -10.231 25.737 1.00 84.38 190 ARG A O 1
ATOM 1353 N N . GLU A 1 191 ? -32.696 -9.864 25.754 1.00 82.62 191 GLU A N 1
ATOM 1354 C CA . GLU A 1 191 ? -32.332 -10.828 26.801 1.00 82.62 191 GLU A CA 1
ATOM 1355 C C . GLU A 1 191 ? -32.200 -10.176 28.192 1.00 82.62 191 GLU A C 1
ATOM 1357 O O . GLU A 1 191 ? -31.960 -10.874 29.173 1.00 82.62 191 GLU A O 1
ATOM 1362 N N . ALA A 1 192 ? -32.356 -8.850 28.298 1.00 72.06 192 ALA A N 1
ATOM 1363 C CA . ALA A 1 192 ? -32.344 -8.156 29.582 1.00 72.06 192 ALA A CA 1
ATOM 1364 C C . ALA A 1 192 ? -33.634 -8.480 30.371 1.00 72.06 192 ALA A C 1
ATOM 1366 O O . ALA A 1 192 ? -34.720 -8.220 29.845 1.00 72.06 192 ALA A O 1
ATOM 1367 N N . PRO A 1 193 ? -33.543 -9.045 31.593 1.00 69.00 193 PRO A N 1
ATOM 1368 C CA . PRO A 1 193 ? -34.714 -9.280 32.434 1.00 69.00 193 PRO A CA 1
ATOM 1369 C C . PRO A 1 193 ? -35.371 -7.943 32.810 1.00 69.00 193 PRO A C 1
ATOM 1371 O O . PRO A 1 193 ? -34.667 -6.953 33.027 1.00 69.00 193 PRO A O 1
ATOM 1374 N N . VAL A 1 194 ? -36.709 -7.930 32.813 1.00 67.81 194 VAL A N 1
ATOM 1375 C CA . VAL A 1 194 ? -37.562 -6.777 33.171 1.00 67.81 194 VAL A CA 1
ATOM 1376 C C . VAL A 1 194 ? -37.430 -6.451 34.652 1.00 67.81 194 VAL A C 1
ATOM 1378 O O . VAL A 1 194 ? -37.439 -7.413 35.452 1.00 67.81 194 VAL A O 1
#